Protein AF-A0A1C7M8H5-F1 (afdb_monomer_lite)

Foldseek 3Di:
DPPPVNVVVLVVLLVQLVQLLVLLVCLVVLVVCLPDPCNVVVLVCVLVVVQVPPPVCPQPVPPPPPDPVRCVVDPSNVVSSVVSSVQVVLLSQLSNLSNLVCLALNLVLSVDPCSGSVNSSPPDPCSVVVSVCCVVVQDPPPPPPDPDDDDRPSQVVNVVSLVVVLVSQVVVHPVSNVVSVVSCVVSPHNPDHD

Radius of gyration: 21.14 Å; chains: 1; bounding box: 47×52×56 Å

Sequence (194 aa):
MVDAYAMTKTQLYSEKLFLKIEAIKFAHDFADKAVGPSGMQFKQQFYAGAFSKDQSGFWLQRFDSLNNNDKRTDRQYRKQYSLFKRSIENDIKARNRLLHIYLHFGAPVLLDSHWCISNLHNGTHNFATLLNLLITNTPHVNPSNSTNGTQNCLSAVQEGSTKLLLEIANRVDETFFNYLEAFLADYPSNVPSE

Organism: Grifola frondosa (NCBI:txid5627)

pLDDT: mean 79.78, std 13.74, range [43.34, 96.06]

Structure (mmCIF, N/CA/C/O backbone):
data_AF-A0A1C7M8H5-F1
#
_entry.id   AF-A0A1C7M8H5-F1
#
loop_
_atom_site.group_PDB
_atom_site.id
_atom_site.type_symbol
_atom_site.label_atom_id
_atom_site.label_alt_id
_atom_site.label_comp_id
_atom_site.label_asym_id
_atom_site.label_entity_id
_atom_site.label_seq_id
_atom_site.pdbx_PDB_ins_code
_atom_site.Cartn_x
_atom_site.Cartn_y
_atom_site.Cartn_z
_atom_site.occupancy
_atom_site.B_iso_or_equiv
_atom_site.auth_seq_id
_atom_site.auth_comp_id
_atom_site.auth_asym_id
_atom_site.auth_atom_id
_atom_site.pdbx_PDB_model_num
ATOM 1 N N . MET A 1 1 ? -10.981 -27.232 23.013 1.00 43.34 1 MET A N 1
ATOM 2 C CA . MET A 1 1 ? -10.686 -27.652 21.627 1.00 43.34 1 MET A CA 1
ATOM 3 C C . MET A 1 1 ? -10.994 -26.455 20.744 1.00 43.34 1 MET A C 1
ATOM 5 O O . MET A 1 1 ? -12.163 -26.127 20.601 1.00 43.34 1 MET A O 1
ATOM 9 N N . VAL A 1 2 ? -9.975 -25.715 20.301 1.00 50.78 2 VAL A N 1
ATOM 10 C CA . VAL A 1 2 ? -10.177 -24.591 19.373 1.00 50.78 2 VAL A CA 1
ATOM 11 C C . VAL A 1 2 ? -10.470 -25.202 18.007 1.00 50.78 2 VAL A C 1
ATOM 13 O O . VAL A 1 2 ? -9.708 -26.041 17.536 1.00 50.78 2 VAL A O 1
ATOM 16 N N . ASP A 1 3 ? -11.617 -24.852 17.435 1.00 67.50 3 ASP A N 1
ATOM 17 C CA . ASP A 1 3 ? -12.090 -25.372 16.155 1.00 67.50 3 ASP A CA 1
ATOM 18 C C . ASP A 1 3 ? -11.081 -25.020 15.046 1.00 67.50 3 ASP A C 1
ATOM 20 O O . ASP A 1 3 ? -10.729 -23.850 14.869 1.00 67.50 3 ASP A O 1
ATOM 24 N N . ALA A 1 4 ? -10.590 -26.022 14.311 1.00 63.72 4 ALA A N 1
ATOM 25 C CA . ALA A 1 4 ? -9.597 -25.843 13.249 1.00 63.72 4 ALA A CA 1
ATOM 26 C C . ALA A 1 4 ? -10.061 -24.814 12.203 1.00 63.72 4 ALA A C 1
ATOM 28 O O . ALA A 1 4 ? -9.259 -24.044 11.677 1.00 63.72 4 ALA A O 1
ATOM 29 N N . TYR A 1 5 ? -11.375 -24.726 11.980 1.00 59.88 5 TYR A N 1
ATOM 30 C CA . TYR A 1 5 ? -11.993 -23.736 11.105 1.00 59.88 5 TYR A CA 1
ATOM 31 C C . TYR A 1 5 ? -11.850 -22.292 11.618 1.00 59.88 5 TYR A C 1
ATOM 33 O O . TYR A 1 5 ? -11.648 -21.361 10.832 1.00 59.88 5 TYR A O 1
ATOM 41 N N . ALA A 1 6 ? -11.917 -22.091 12.938 1.00 61.31 6 ALA A N 1
ATOM 42 C CA . ALA A 1 6 ? -11.699 -20.788 13.559 1.00 61.31 6 ALA A CA 1
ATOM 43 C C . ALA A 1 6 ? -10.225 -20.365 13.466 1.00 61.31 6 ALA A C 1
ATOM 45 O O . ALA A 1 6 ? -9.953 -19.201 13.176 1.00 61.31 6 ALA A O 1
ATOM 46 N N . MET A 1 7 ? -9.278 -21.301 13.614 1.00 62.34 7 MET A N 1
ATOM 47 C CA . MET A 1 7 ? -7.847 -21.007 13.439 1.00 62.34 7 MET A CA 1
ATOM 48 C C . MET A 1 7 ? -7.523 -20.559 12.008 1.00 62.34 7 MET A C 1
ATOM 50 O O . MET A 1 7 ? -6.857 -19.541 11.830 1.00 62.34 7 MET A O 1
ATOM 54 N N . THR A 1 8 ? -8.057 -21.237 10.985 1.00 70.31 8 THR A N 1
ATOM 55 C CA . THR A 1 8 ? -7.823 -20.860 9.577 1.00 70.31 8 THR A CA 1
ATOM 56 C C . THR A 1 8 ? -8.365 -19.465 9.246 1.00 70.31 8 THR A C 1
ATOM 58 O O . THR A 1 8 ? -7.733 -18.708 8.511 1.00 70.31 8 THR A O 1
ATOM 61 N N . LYS A 1 9 ? -9.525 -19.086 9.801 1.00 69.06 9 LYS A N 1
ATOM 62 C CA . LYS A 1 9 ? -10.096 -17.743 9.602 1.00 69.06 9 LYS A CA 1
ATOM 63 C C . LYS A 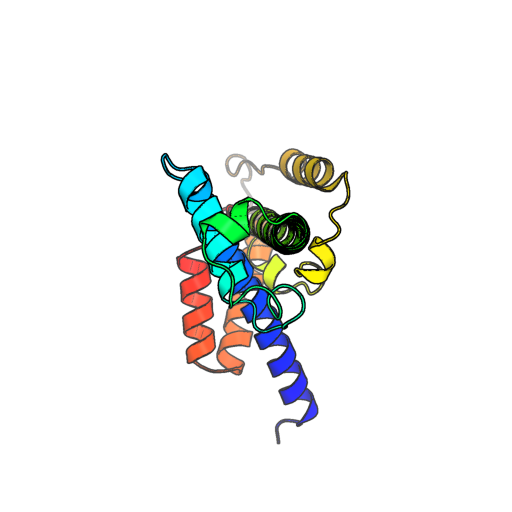1 9 ? -9.284 -16.648 10.283 1.00 69.06 9 LYS A C 1
ATOM 65 O O . LYS A 1 9 ? -9.065 -15.604 9.672 1.00 69.06 9 LYS A O 1
ATOM 70 N N . THR A 1 10 ? -8.845 -16.885 11.516 1.00 69.12 10 THR A N 1
ATOM 71 C CA . THR A 1 10 ? -8.007 -15.943 12.268 1.00 69.12 10 THR A CA 1
ATOM 72 C C . THR A 1 10 ? -6.678 -15.704 11.554 1.00 69.12 10 THR A C 1
ATOM 74 O O . THR A 1 10 ? -6.268 -14.556 11.412 1.00 69.12 10 THR A O 1
ATOM 77 N N . GLN A 1 11 ? -6.064 -16.760 11.015 1.00 73.81 11 GLN A N 1
ATOM 78 C CA . GLN A 1 11 ? -4.821 -16.664 10.251 1.00 73.81 11 GLN A CA 1
ATOM 79 C C . GLN A 1 11 ? -4.994 -15.896 8.929 1.00 73.81 11 GLN A C 1
ATOM 81 O O . GLN A 1 11 ? -4.225 -14.991 8.624 1.00 73.81 11 GLN A O 1
ATOM 86 N N . LEU A 1 12 ? -6.059 -16.170 8.168 1.00 74.38 12 LEU A N 1
ATOM 87 C CA . LEU A 1 12 ? -6.342 -15.419 6.939 1.00 74.38 12 LEU A CA 1
ATOM 88 C C . LEU A 1 12 ? -6.605 -13.928 7.220 1.00 74.38 12 LEU A C 1
ATOM 90 O O . LEU A 1 12 ? -6.289 -13.058 6.407 1.00 74.38 12 LEU A O 1
ATOM 94 N N . TYR A 1 13 ? -7.232 -13.624 8.358 1.00 77.38 13 TYR A N 1
ATOM 95 C CA . TYR A 1 13 ? -7.466 -12.251 8.784 1.00 77.38 13 TYR A CA 1
ATOM 96 C C . TYR A 1 13 ? -6.158 -11.546 9.173 1.00 77.38 13 TYR A C 1
ATOM 98 O O . TYR A 1 13 ? -5.924 -10.430 8.706 1.00 77.38 13 TYR A O 1
ATOM 106 N N . SER A 1 14 ? -5.291 -12.189 9.964 1.00 79.50 14 SER A N 1
ATOM 107 C CA . SER A 1 14 ? -4.004 -11.610 10.369 1.00 79.50 14 SER A CA 1
ATOM 108 C C . SER A 1 14 ? -3.078 -11.379 9.174 1.00 79.50 14 SER A C 1
ATOM 110 O O . SER A 1 14 ? -2.466 -10.318 9.087 1.00 79.50 14 SER A O 1
ATOM 112 N N . GLU A 1 15 ? -3.060 -12.282 8.191 1.00 83.69 15 GLU A N 1
ATOM 113 C CA . GLU A 1 15 ? -2.331 -12.091 6.930 1.00 83.69 15 GLU A CA 1
ATOM 114 C C . GLU A 1 15 ? -2.832 -10.866 6.154 1.00 83.69 15 GLU A C 1
ATOM 116 O O . GLU A 1 15 ? -2.044 -10.034 5.701 1.00 83.69 15 GLU A O 1
ATOM 121 N N . LYS A 1 16 ? -4.154 -10.704 6.019 1.00 85.06 16 LYS A N 1
ATOM 122 C CA . LYS A 1 16 ? -4.736 -9.531 5.346 1.00 85.06 16 LYS A CA 1
ATOM 123 C C . LYS A 1 16 ? -4.421 -8.236 6.086 1.00 85.06 16 LYS A C 1
ATOM 125 O O . LYS A 1 16 ? -4.129 -7.230 5.440 1.00 85.06 16 LYS A O 1
ATOM 130 N N . LEU A 1 17 ? -4.490 -8.257 7.414 1.00 89.19 17 LEU A N 1
ATOM 131 C CA . LEU A 1 17 ? -4.146 -7.118 8.256 1.00 89.19 17 LEU A CA 1
ATOM 132 C C . LEU A 1 17 ? -2.665 -6.752 8.098 1.00 89.19 17 LEU A C 1
ATOM 134 O O . LEU A 1 17 ? -2.356 -5.595 7.824 1.00 89.19 17 LEU A O 1
ATOM 138 N N . PHE A 1 18 ? -1.772 -7.739 8.158 1.00 90.75 18 PHE A N 1
ATOM 139 C CA . PHE A 1 18 ? -0.342 -7.565 7.913 1.00 90.75 18 PHE A CA 1
ATOM 140 C C . PHE A 1 18 ? -0.076 -6.916 6.549 1.00 90.75 18 PHE A C 1
ATOM 142 O O . PHE A 1 18 ? 0.612 -5.902 6.466 1.00 90.75 18 PHE A O 1
ATOM 149 N N . LEU A 1 19 ? -0.694 -7.423 5.477 1.00 90.62 19 LEU A N 1
ATOM 150 C CA . LEU A 1 19 ? -0.525 -6.868 4.130 1.00 90.62 19 LEU A CA 1
ATOM 151 C C . LEU A 1 19 ? -1.008 -5.416 4.009 1.00 90.62 19 LEU A C 1
ATOM 153 O O . LEU A 1 19 ? -0.409 -4.635 3.267 1.00 90.62 19 LEU A O 1
ATOM 157 N N . LYS A 1 20 ? -2.078 -5.032 4.718 1.00 92.12 20 LYS A N 1
ATOM 158 C CA . LYS A 1 20 ? -2.526 -3.631 4.769 1.00 92.12 20 LYS A CA 1
ATOM 159 C C . LYS A 1 20 ? -1.531 -2.750 5.513 1.00 92.12 20 LYS A C 1
ATOM 161 O O . LYS A 1 20 ? -1.226 -1.665 5.028 1.00 92.12 20 LYS A O 1
ATOM 166 N N . ILE A 1 21 ? -1.032 -3.215 6.656 1.00 94.56 21 ILE A N 1
ATOM 167 C CA . ILE A 1 21 ? -0.047 -2.483 7.455 1.00 94.56 21 ILE A CA 1
ATOM 168 C C . ILE A 1 21 ? 1.217 -2.249 6.623 1.00 94.56 21 ILE A C 1
ATOM 170 O O . ILE A 1 21 ? 1.638 -1.108 6.456 1.00 94.56 21 ILE A O 1
ATOM 174 N N . GLU A 1 22 ? 1.765 -3.296 6.008 1.00 95.62 22 GLU A N 1
ATOM 175 C CA . GLU A 1 22 ? 2.945 -3.189 5.143 1.00 95.62 22 GLU A CA 1
ATOM 176 C C . GLU A 1 22 ? 2.698 -2.290 3.923 1.00 95.62 22 GLU A C 1
ATOM 178 O O . GLU A 1 22 ? 3.575 -1.531 3.511 1.00 95.62 22 GLU A O 1
ATOM 183 N N . ALA A 1 23 ? 1.486 -2.304 3.361 1.00 94.50 23 ALA A N 1
ATOM 184 C CA . ALA A 1 23 ? 1.114 -1.381 2.295 1.00 94.50 23 ALA A CA 1
ATOM 185 C C . ALA A 1 23 ? 1.105 0.088 2.746 1.00 94.50 23 ALA A C 1
ATOM 187 O O . ALA A 1 23 ? 1.550 0.948 1.982 1.00 94.50 23 ALA A O 1
ATOM 188 N N . ILE A 1 24 ? 0.608 0.374 3.953 1.00 95.69 24 ILE A N 1
ATOM 189 C CA . ILE A 1 24 ? 0.580 1.721 4.538 1.00 95.69 24 ILE A CA 1
ATOM 190 C C . ILE A 1 24 ? 2.005 2.192 4.843 1.00 95.69 24 ILE A C 1
ATOM 192 O O . ILE A 1 24 ? 2.383 3.273 4.390 1.00 95.69 24 ILE A O 1
ATOM 196 N N . LYS A 1 25 ? 2.815 1.360 5.514 1.00 95.38 25 LYS A N 1
ATOM 197 C CA . LYS A 1 25 ? 4.237 1.631 5.789 1.00 95.38 25 LYS A CA 1
ATOM 198 C C . LYS A 1 25 ? 4.998 1.937 4.502 1.00 95.38 25 LYS A C 1
ATOM 200 O O . LYS A 1 25 ? 5.637 2.979 4.380 1.00 95.38 25 LYS A O 1
ATOM 205 N N . PHE A 1 26 ? 4.837 1.081 3.488 1.00 95.50 26 PHE A N 1
ATOM 206 C CA . PHE A 1 26 ? 5.436 1.298 2.175 1.00 95.50 26 PHE A CA 1
ATOM 207 C C . PHE A 1 26 ? 4.996 2.626 1.556 1.00 95.50 26 PHE A C 1
ATOM 209 O O . PHE A 1 26 ? 5.836 3.358 1.043 1.00 95.50 26 PHE A O 1
ATOM 216 N N . ALA A 1 27 ? 3.692 2.927 1.542 1.00 94.81 27 ALA A N 1
ATOM 217 C CA . ALA A 1 27 ? 3.177 4.149 0.925 1.00 94.81 27 ALA A CA 1
ATOM 218 C C . ALA A 1 27 ? 3.754 5.399 1.590 1.00 94.81 27 ALA A C 1
ATOM 220 O O . ALA A 1 27 ? 4.151 6.330 0.891 1.00 94.81 27 ALA A O 1
ATOM 221 N N . HIS A 1 28 ? 3.829 5.388 2.921 1.00 93.94 28 HIS A N 1
ATOM 222 C CA . HIS A 1 28 ? 4.381 6.475 3.714 1.00 93.94 28 HIS A CA 1
ATOM 223 C C . HIS A 1 28 ? 5.861 6.707 3.373 1.00 93.94 28 HIS A C 1
ATOM 225 O O . HIS A 1 28 ? 6.231 7.781 2.896 1.00 93.94 28 HIS A O 1
ATOM 231 N N . ASP A 1 29 ? 6.688 5.666 3.490 1.00 92.62 29 ASP A N 1
ATOM 232 C CA . ASP A 1 29 ? 8.130 5.743 3.230 1.00 92.62 29 ASP A CA 1
ATOM 233 C C . ASP A 1 29 ? 8.448 6.068 1.767 1.00 92.62 29 ASP A C 1
ATOM 235 O O . ASP A 1 29 ? 9.410 6.777 1.453 1.00 92.62 29 ASP A O 1
ATOM 239 N N . PHE A 1 30 ? 7.660 5.517 0.841 1.00 92.75 30 PHE A N 1
ATO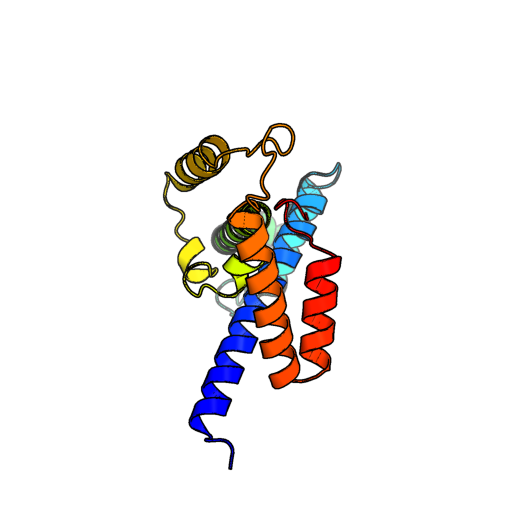M 240 C CA . PHE A 1 30 ? 7.831 5.771 -0.580 1.00 92.75 30 PHE A CA 1
ATOM 241 C C . PHE A 1 30 ? 7.477 7.216 -0.916 1.00 92.75 30 PHE A C 1
ATOM 243 O O . PHE A 1 30 ? 8.204 7.829 -1.693 1.00 92.75 30 PHE A O 1
ATOM 250 N N . ALA A 1 31 ? 6.390 7.760 -0.358 1.00 88.75 31 ALA A N 1
ATOM 251 C CA . ALA A 1 31 ? 5.975 9.142 -0.586 1.00 88.75 31 ALA A CA 1
ATOM 252 C C . ALA A 1 31 ? 7.033 10.136 -0.091 1.00 88.75 31 ALA A C 1
ATOM 254 O O . ALA A 1 31 ? 7.416 11.024 -0.855 1.00 88.75 31 ALA A O 1
ATOM 255 N N . ASP A 1 32 ? 7.562 9.931 1.116 1.00 87.94 32 ASP A N 1
ATOM 256 C CA . ASP A 1 32 ? 8.616 10.766 1.699 1.00 87.94 32 ASP A CA 1
ATOM 257 C C . ASP A 1 32 ? 9.868 10.814 0.797 1.00 87.94 32 ASP A C 1
ATOM 259 O O . ASP A 1 32 ? 10.292 11.870 0.311 1.00 87.94 32 ASP A O 1
ATOM 263 N N . LYS A 1 33 ? 10.379 9.639 0.411 1.00 88.25 33 LYS A N 1
ATOM 264 C CA . LYS A 1 33 ? 11.554 9.521 -0.473 1.00 88.25 33 LYS A CA 1
ATOM 265 C C . LYS A 1 33 ? 11.293 10.019 -1.896 1.00 88.25 33 LYS A C 1
ATOM 267 O O . LYS A 1 33 ? 12.209 10.485 -2.572 1.00 88.25 33 LYS A O 1
ATOM 272 N N . ALA A 1 34 ? 10.057 9.908 -2.381 1.00 88.31 34 ALA A N 1
ATOM 273 C CA . ALA A 1 34 ? 9.660 10.274 -3.738 1.00 88.31 34 ALA A CA 1
ATOM 274 C C . ALA A 1 34 ? 9.542 11.784 -3.983 1.00 88.31 34 ALA A C 1
ATOM 276 O O . ALA A 1 34 ? 9.570 12.182 -5.155 1.00 88.31 34 ALA A O 1
ATOM 277 N N . VAL A 1 35 ? 9.350 12.587 -2.932 1.00 83.62 35 VAL A N 1
ATOM 278 C CA . VAL A 1 35 ? 9.116 14.041 -3.010 1.00 83.62 35 VAL A CA 1
ATOM 279 C C . VAL A 1 35 ? 10.390 14.853 -2.737 1.00 83.62 35 VAL A C 1
ATOM 281 O O . VAL A 1 35 ? 10.502 15.977 -3.222 1.00 83.62 35 VAL A O 1
ATOM 284 N N . GLY A 1 36 ? 11.376 14.288 -2.032 1.00 78.25 36 GLY A N 1
ATOM 285 C CA . GLY A 1 36 ? 12.618 14.986 -1.685 1.00 78.25 36 GLY A CA 1
ATOM 286 C C . GLY A 1 36 ? 13.523 15.373 -2.876 1.00 78.25 36 GLY A C 1
ATOM 287 O O . GLY A 1 36 ? 13.273 14.977 -4.019 1.00 78.25 36 GLY A O 1
ATOM 288 N N . PRO A 1 37 ? 14.645 16.085 -2.623 1.00 78.44 37 PRO A N 1
ATOM 289 C CA . PRO A 1 37 ? 15.561 16.596 -3.658 1.00 78.44 37 PRO A CA 1
ATOM 290 C C . PRO A 1 37 ? 16.111 15.526 -4.616 1.00 78.44 37 PRO A C 1
ATOM 292 O O . PRO A 1 37 ? 16.465 15.823 -5.752 1.00 78.44 37 PRO A O 1
ATOM 295 N N . SER A 1 38 ? 16.162 14.266 -4.167 1.00 86.94 38 SER A N 1
ATOM 296 C CA . SER A 1 38 ? 16.604 13.102 -4.953 1.00 86.94 38 SER A CA 1
ATOM 297 C C . SER A 1 38 ? 15.455 12.182 -5.394 1.00 86.94 38 SER A C 1
ATOM 299 O O . SER A 1 38 ? 15.698 11.063 -5.843 1.00 86.94 38 SER A O 1
ATOM 301 N N . GLY A 1 39 ? 14.196 12.623 -5.303 1.00 89.06 39 GLY A N 1
ATOM 302 C CA . GLY A 1 39 ? 13.019 11.776 -5.523 1.00 89.06 39 GLY A CA 1
ATOM 303 C C . GLY A 1 39 ? 12.926 11.174 -6.928 1.00 89.06 39 GLY A C 1
ATOM 304 O O . GLY A 1 39 ? 12.503 10.028 -7.097 1.00 89.06 39 GLY A O 1
ATOM 305 N N . MET A 1 40 ? 13.387 11.901 -7.952 1.00 88.69 40 MET A N 1
ATOM 306 C CA . MET A 1 40 ? 13.459 11.381 -9.322 1.00 88.69 40 MET A CA 1
ATOM 307 C C . MET A 1 40 ? 14.482 10.243 -9.446 1.00 88.69 40 MET A C 1
ATOM 309 O O . MET A 1 40 ? 14.176 9.202 -10.032 1.00 88.69 40 MET A O 1
ATOM 313 N N . GLN A 1 41 ? 15.667 10.417 -8.855 1.00 90.38 41 GLN A N 1
ATOM 314 C CA . GLN A 1 41 ? 16.719 9.402 -8.839 1.00 90.38 41 GLN A CA 1
ATOM 315 C C . GLN A 1 41 ? 16.294 8.181 -8.017 1.00 90.38 41 GLN A C 1
ATOM 317 O O . GLN A 1 41 ? 16.459 7.054 -8.481 1.00 90.38 41 GLN A O 1
ATOM 322 N N . PHE A 1 42 ? 15.670 8.398 -6.856 1.00 93.19 42 PHE A N 1
ATOM 323 C CA . PHE A 1 42 ? 15.092 7.340 -6.030 1.00 93.19 42 PHE A CA 1
ATOM 324 C C . PHE A 1 42 ? 14.089 6.498 -6.824 1.00 93.19 42 PHE A C 1
ATOM 326 O O . PHE A 1 42 ? 14.244 5.282 -6.904 1.00 93.19 42 PHE A O 1
ATOM 333 N N . LYS A 1 43 ? 13.108 7.126 -7.491 1.00 92.06 43 LYS A N 1
ATOM 334 C CA . LYS A 1 43 ? 12.128 6.408 -8.326 1.00 92.06 43 LYS A CA 1
ATOM 335 C C . LYS A 1 43 ? 12.809 5.619 -9.438 1.00 92.06 43 LYS A C 1
ATOM 337 O O . LYS A 1 43 ? 12.448 4.471 -9.684 1.00 92.06 43 LYS A O 1
ATOM 342 N N . GLN A 1 44 ? 13.790 6.214 -10.114 1.00 89.44 44 GLN A N 1
ATOM 343 C CA . GLN A 1 44 ? 14.518 5.537 -11.184 1.00 89.44 44 GLN A CA 1
ATOM 344 C C . GLN A 1 44 ? 15.256 4.293 -10.670 1.00 89.44 44 GLN A C 1
ATOM 346 O O . GLN A 1 44 ? 15.140 3.232 -11.280 1.00 89.44 44 GLN A O 1
ATOM 351 N N . GLN A 1 45 ? 15.973 4.410 -9.550 1.00 90.62 45 GLN A N 1
ATOM 352 C CA . GLN A 1 45 ? 16.686 3.296 -8.920 1.00 90.62 45 GLN A CA 1
ATOM 353 C C . GLN A 1 45 ? 15.726 2.232 -8.390 1.00 90.62 45 GLN A C 1
ATOM 355 O O . GLN A 1 45 ? 15.975 1.045 -8.580 1.00 90.62 45 GLN A O 1
ATOM 360 N N . PHE A 1 46 ? 14.608 2.646 -7.792 1.00 93.06 46 PHE A N 1
ATOM 361 C CA . PHE A 1 46 ? 13.567 1.747 -7.313 1.00 93.06 46 PHE A CA 1
ATOM 362 C C . PHE A 1 46 ? 13.002 0.896 -8.452 1.00 93.06 46 PHE A C 1
ATOM 364 O O . PHE A 1 46 ? 13.042 -0.327 -8.367 1.00 93.06 46 PHE A O 1
ATOM 371 N N . TYR A 1 47 ? 12.532 1.513 -9.543 1.00 91.88 47 TYR A N 1
ATOM 372 C CA . TYR A 1 47 ? 11.957 0.763 -10.664 1.00 91.88 47 TYR A CA 1
ATOM 373 C C . TYR A 1 47 ? 12.996 -0.105 -11.375 1.00 91.88 47 TYR A C 1
ATOM 375 O O . TYR A 1 47 ? 12.692 -1.242 -11.724 1.00 91.88 47 TYR A O 1
ATOM 383 N N . ALA A 1 48 ? 14.222 0.391 -11.564 1.00 86.94 48 ALA A N 1
ATOM 384 C CA . ALA A 1 48 ? 15.293 -0.392 -12.174 1.00 86.94 48 ALA A CA 1
ATOM 385 C C . ALA A 1 48 ? 15.679 -1.602 -11.308 1.00 86.94 48 ALA A C 1
ATOM 387 O O . ALA A 1 48 ? 15.803 -2.714 -11.820 1.00 86.94 48 ALA A O 1
ATOM 388 N N . GLY A 1 49 ? 15.820 -1.395 -9.997 1.00 87.69 49 GLY A N 1
ATOM 389 C CA . GLY A 1 49 ? 16.129 -2.446 -9.033 1.00 87.69 49 GLY A CA 1
ATOM 390 C C . GLY A 1 49 ? 15.005 -3.473 -8.925 1.00 87.69 49 GLY A C 1
ATOM 391 O O . GLY A 1 49 ? 15.267 -4.670 -9.012 1.00 87.69 49 GLY A O 1
ATOM 392 N N . ALA A 1 50 ? 13.756 -3.021 -8.811 1.00 89.12 50 ALA A N 1
ATOM 393 C CA . ALA A 1 50 ? 12.587 -3.894 -8.790 1.00 89.12 50 ALA A CA 1
ATOM 394 C C . ALA A 1 50 ? 12.485 -4.719 -10.077 1.00 89.12 50 ALA A C 1
ATOM 396 O O . ALA A 1 50 ? 12.244 -5.918 -9.999 1.00 89.12 50 ALA A O 1
ATOM 397 N N . PHE A 1 51 ? 12.731 -4.100 -11.238 1.00 86.38 51 PHE A N 1
ATOM 398 C CA . PHE A 1 51 ? 12.758 -4.813 -12.509 1.00 86.38 51 PHE A CA 1
ATOM 399 C C . PHE A 1 51 ? 13.826 -5.894 -12.473 1.00 86.38 51 PHE A C 1
ATOM 401 O O . PHE A 1 51 ? 13.487 -7.052 -12.600 1.00 86.38 51 PHE A O 1
ATOM 408 N N . SER A 1 52 ? 15.086 -5.564 -12.172 1.00 80.94 52 SER A N 1
ATOM 409 C CA . SER A 1 52 ? 16.190 -6.543 -12.154 1.00 80.94 52 SER A CA 1
ATOM 410 C C . SER A 1 52 ? 16.001 -7.745 -11.219 1.00 80.94 52 SER A C 1
ATOM 412 O O . SER A 1 52 ? 16.661 -8.762 -11.404 1.00 80.94 52 SER A O 1
ATOM 414 N N . LYS A 1 53 ? 15.131 -7.626 -10.211 1.00 82.81 53 LYS A N 1
ATOM 415 C CA . LYS A 1 53 ? 14.824 -8.681 -9.239 1.00 82.81 53 LYS A CA 1
ATOM 416 C C . LYS A 1 53 ? 13.534 -9.434 -9.561 1.00 82.81 53 LYS A C 1
ATOM 418 O O . LYS A 1 53 ? 13.145 -10.300 -8.783 1.00 82.81 53 LYS A O 1
ATOM 423 N N . ASP A 1 54 ? 12.855 -9.104 -10.656 1.00 80.88 54 ASP A N 1
ATOM 424 C CA . ASP A 1 54 ? 11.637 -9.791 -11.063 1.00 80.88 54 ASP A CA 1
ATOM 425 C C . ASP A 1 54 ? 11.940 -11.245 -11.452 1.00 80.88 54 ASP A C 1
ATOM 427 O O . ASP A 1 54 ? 12.460 -11.542 -12.527 1.00 80.88 54 ASP A O 1
ATOM 431 N N . GLN A 1 55 ? 11.591 -12.160 -10.549 1.00 68.44 55 GLN A N 1
ATOM 432 C CA . GLN A 1 55 ? 11.756 -13.602 -10.725 1.00 68.44 55 GLN A CA 1
ATOM 433 C C . GLN A 1 55 ? 10.574 -14.254 -11.447 1.00 68.44 55 GLN A C 1
ATOM 435 O O . GLN A 1 55 ? 10.628 -15.448 -11.731 1.00 68.44 55 GLN A O 1
ATOM 440 N N . SER A 1 56 ? 9.514 -13.501 -11.776 1.00 70.12 56 SER A N 1
ATOM 441 C CA . SER A 1 56 ? 8.356 -14.056 -12.490 1.00 70.12 56 SER A CA 1
ATOM 442 C C . SER A 1 56 ? 8.724 -14.594 -13.877 1.00 70.12 56 SER A C 1
ATOM 444 O O . SER A 1 56 ? 7.951 -15.328 -14.489 1.00 70.12 56 SER A O 1
ATOM 446 N N . GLY A 1 57 ? 9.890 -14.195 -14.398 1.00 64.62 57 GLY A N 1
ATOM 447 C CA . GLY A 1 57 ? 10.375 -14.540 -15.729 1.00 64.62 57 GLY A CA 1
ATOM 448 C C . GLY A 1 57 ? 9.588 -13.869 -16.855 1.00 64.62 57 GLY A C 1
ATOM 449 O O . GLY A 1 57 ? 10.037 -13.884 -17.998 1.00 64.62 57 GLY A O 1
ATOM 450 N N . PHE A 1 58 ? 8.467 -13.220 -16.531 1.00 68.50 58 PHE A N 1
ATOM 451 C CA . PHE A 1 58 ? 7.564 -12.591 -17.482 1.00 68.50 58 PHE A CA 1
ATOM 452 C C . PHE A 1 58 ? 8.232 -11.413 -18.199 1.00 68.50 58 PHE A C 1
ATOM 454 O O . PHE A 1 58 ? 8.013 -11.207 -19.394 1.00 68.50 58 PHE A O 1
ATOM 461 N N . TRP A 1 59 ? 9.078 -10.659 -17.487 1.00 69.81 59 TRP A N 1
ATOM 462 C CA . TRP A 1 59 ? 9.709 -9.458 -18.029 1.00 69.81 59 TRP A CA 1
ATOM 463 C C . TRP A 1 59 ? 11.205 -9.609 -18.354 1.00 69.81 59 TRP A C 1
ATOM 465 O O . TRP A 1 59 ? 11.683 -8.913 -19.254 1.00 69.81 59 TRP A O 1
ATOM 475 N N . LEU A 1 60 ? 11.941 -10.496 -17.663 1.00 64.75 60 LEU A N 1
ATOM 476 C CA . LEU A 1 60 ? 13.415 -10.527 -17.706 1.00 64.75 60 LEU A CA 1
ATOM 477 C C . LEU A 1 60 ? 14.086 -11.656 -18.481 1.00 64.75 60 LEU A C 1
ATOM 479 O O . LEU A 1 60 ? 15.218 -11.440 -18.909 1.00 64.75 60 LEU A O 1
ATOM 483 N N . GLN A 1 61 ? 13.435 -12.806 -18.698 1.00 64.19 61 GLN A N 1
ATOM 484 C CA . GLN A 1 61 ? 14.098 -14.069 -19.096 1.00 64.19 61 GLN A CA 1
ATOM 485 C C . GLN A 1 61 ? 15.004 -14.010 -20.346 1.00 64.19 61 GLN A C 1
ATOM 487 O O . GLN A 1 61 ? 15.757 -14.943 -20.604 1.00 64.19 61 GLN A O 1
ATOM 492 N N . ARG A 1 62 ? 14.957 -12.930 -21.135 1.00 65.50 62 ARG A N 1
ATOM 493 C CA . ARG A 1 62 ? 15.734 -12.747 -22.368 1.00 65.50 62 ARG A CA 1
ATOM 494 C C . ARG A 1 62 ? 16.858 -11.703 -22.280 1.00 65.50 62 ARG A C 1
ATOM 496 O O . ARG A 1 62 ? 17.643 -11.600 -23.217 1.00 65.50 62 ARG A O 1
ATOM 503 N N . PHE A 1 63 ? 16.941 -10.909 -21.211 1.00 68.25 63 PHE A N 1
ATOM 504 C CA . PHE A 1 63 ? 17.800 -9.713 -21.181 1.00 68.25 63 PHE A CA 1
ATOM 505 C C . PHE A 1 63 ? 19.006 -9.809 -20.240 1.00 68.25 63 PHE A C 1
ATOM 507 O O . PHE A 1 63 ? 19.751 -8.834 -20.118 1.00 68.25 63 PHE A O 1
ATOM 514 N N . ASP A 1 64 ? 19.230 -10.957 -19.599 1.00 69.25 64 ASP A N 1
ATOM 515 C CA . ASP A 1 64 ? 20.367 -11.163 -18.688 1.00 69.25 64 ASP A CA 1
ATOM 516 C C . ASP A 1 64 ? 21.721 -11.120 -19.404 1.00 69.25 64 ASP A C 1
ATOM 518 O O . ASP A 1 64 ? 22.717 -10.695 -18.824 1.00 69.25 64 ASP A O 1
ATOM 522 N N . SER A 1 65 ? 21.747 -11.472 -20.691 1.00 71.31 65 SER A N 1
ATOM 523 C CA . SER A 1 65 ? 22.945 -11.416 -21.534 1.00 71.31 65 SER A CA 1
ATOM 524 C C . SER A 1 65 ? 23.249 -10.024 -22.098 1.00 71.31 65 SER A C 1
ATOM 526 O O . SER A 1 65 ? 24.325 -9.819 -22.657 1.00 71.31 65 SER A O 1
ATOM 528 N N . LEU A 1 66 ? 22.327 -9.061 -21.968 1.00 73.75 66 LEU A N 1
ATOM 529 C CA . LEU A 1 66 ? 22.522 -7.704 -22.474 1.00 73.75 66 LEU A CA 1
ATOM 530 C C . LEU A 1 66 ? 23.250 -6.826 -21.455 1.00 73.75 66 LEU A C 1
ATOM 532 O O . LEU A 1 66 ? 22.863 -6.740 -20.283 1.00 73.75 66 LEU A O 1
ATOM 536 N N . ASN A 1 67 ? 24.252 -6.085 -21.926 1.00 79.44 67 ASN A N 1
ATOM 537 C CA . ASN A 1 67 ? 24.882 -5.043 -21.122 1.00 79.44 67 ASN A CA 1
ATOM 538 C C . ASN A 1 67 ? 23.946 -3.818 -20.970 1.00 79.44 67 ASN A C 1
ATOM 540 O O . ASN A 1 67 ? 22.906 -3.697 -21.623 1.00 79.44 67 ASN A O 1
ATOM 544 N N . ASN A 1 68 ? 24.307 -2.874 -20.096 1.00 75.06 68 ASN A N 1
ATOM 545 C CA . ASN A 1 68 ? 23.473 -1.697 -19.817 1.00 75.06 68 ASN A CA 1
ATOM 546 C C . ASN A 1 68 ? 23.268 -0.765 -21.025 1.00 75.06 68 ASN A C 1
ATOM 548 O O . ASN A 1 68 ? 22.244 -0.081 -21.088 1.00 75.06 68 ASN A O 1
ATOM 552 N N . ASN A 1 69 ? 24.211 -0.717 -21.967 1.00 75.56 69 ASN A N 1
ATOM 553 C CA . ASN A 1 69 ? 24.082 0.100 -23.173 1.00 75.56 69 ASN A CA 1
ATOM 554 C C . ASN A 1 69 ? 23.114 -0.548 -24.167 1.00 75.56 69 ASN A C 1
ATOM 556 O O . ASN A 1 69 ? 22.238 0.137 -24.694 1.00 75.56 69 ASN A O 1
ATOM 560 N N . ASP A 1 70 ? 23.187 -1.868 -24.322 1.00 77.81 70 ASP A N 1
ATOM 561 C CA . ASP A 1 70 ? 22.301 -2.640 -25.190 1.00 77.81 70 ASP A CA 1
ATOM 562 C C . ASP A 1 70 ? 20.863 -2.630 -24.661 1.00 77.81 70 ASP A C 1
ATOM 564 O O . ASP A 1 70 ? 19.916 -2.440 -25.419 1.00 77.81 70 ASP A O 1
ATOM 568 N N . LYS A 1 71 ? 20.675 -2.709 -23.336 1.00 76.88 71 LYS A N 1
ATOM 569 C CA . LYS A 1 71 ? 19.351 -2.563 -22.700 1.00 76.88 71 LYS A CA 1
ATOM 570 C C . LYS A 1 71 ? 18.693 -1.212 -23.007 1.00 76.88 71 LYS A C 1
ATOM 572 O O . LYS A 1 71 ? 17.472 -1.127 -23.131 1.00 76.88 71 LYS A O 1
ATOM 577 N N . ARG A 1 72 ? 19.478 -0.134 -23.127 1.00 71.94 72 ARG A N 1
ATOM 578 C CA . ARG A 1 72 ? 18.956 1.219 -23.407 1.00 71.94 72 ARG A CA 1
ATOM 579 C C . ARG A 1 72 ? 18.511 1.389 -24.857 1.00 71.94 72 ARG A C 1
ATOM 581 O O . ARG A 1 72 ? 17.565 2.136 -25.115 1.00 71.94 72 ARG A O 1
ATOM 588 N N . THR A 1 73 ? 19.177 0.723 -25.791 1.00 79.88 73 THR A N 1
ATOM 589 C CA . THR A 1 73 ? 18.870 0.807 -27.224 1.00 79.88 73 THR A CA 1
ATOM 590 C C . THR A 1 73 ? 17.825 -0.229 -27.641 1.00 79.88 73 THR A C 1
ATOM 592 O O . THR A 1 73 ? 16.990 0.064 -28.507 1.00 79.88 73 THR A O 1
ATOM 595 N N . ASP A 1 74 ? 17.770 -1.376 -26.960 1.00 83.94 74 ASP A N 1
ATOM 596 C CA . ASP A 1 74 ? 16.840 -2.457 -27.259 1.00 83.94 74 ASP A CA 1
ATOM 597 C C . ASP A 1 74 ? 15.372 -2.024 -27.091 1.00 83.94 74 ASP A C 1
ATOM 599 O O . ASP A 1 74 ? 14.920 -1.480 -26.074 1.00 83.94 74 ASP A O 1
ATOM 603 N N . ARG A 1 75 ? 14.595 -2.218 -28.158 1.00 84.38 75 ARG A N 1
ATOM 604 C CA . ARG A 1 75 ? 13.187 -1.810 -28.208 1.00 84.38 75 ARG A CA 1
ATOM 605 C C . ARG A 1 75 ? 12.303 -2.722 -27.357 1.00 84.38 75 ARG A C 1
ATOM 607 O O . ARG A 1 75 ? 11.321 -2.241 -26.788 1.00 84.38 75 ARG A O 1
ATOM 614 N N . GLN A 1 76 ? 12.615 -4.016 -27.287 1.00 83.62 76 GLN A N 1
ATOM 615 C CA . GLN A 1 76 ? 11.822 -4.981 -26.528 1.00 83.62 76 GLN A CA 1
ATOM 616 C C . GLN A 1 76 ? 12.019 -4.776 -25.028 1.00 83.62 76 GLN A C 1
ATOM 618 O O . GLN A 1 76 ? 11.026 -4.687 -24.312 1.00 83.62 76 GLN A O 1
ATOM 623 N N . TYR A 1 77 ? 13.256 -4.579 -24.575 1.00 84.06 77 TYR A N 1
ATOM 624 C CA . TYR A 1 77 ? 13.596 -4.240 -23.199 1.00 84.06 77 TYR A CA 1
ATOM 625 C C . TYR A 1 77 ? 12.824 -3.006 -22.740 1.00 84.06 77 TYR A C 1
ATOM 627 O O . TYR A 1 77 ? 12.114 -3.054 -21.739 1.00 84.06 77 TYR A O 1
ATOM 635 N N . ARG A 1 78 ? 12.872 -1.910 -23.512 1.00 84.94 78 ARG A N 1
ATOM 636 C CA . ARG A 1 78 ? 12.135 -0.679 -23.180 1.00 84.94 78 ARG A CA 1
ATOM 637 C C . ARG A 1 78 ? 10.628 -0.902 -23.084 1.00 84.94 78 ARG A C 1
ATOM 639 O O . ARG A 1 78 ? 9.991 -0.352 -22.187 1.00 84.94 78 ARG A O 1
ATOM 646 N N . LYS A 1 79 ? 10.055 -1.717 -23.976 1.00 87.12 79 LYS A N 1
ATOM 647 C CA . LYS A 1 79 ? 8.630 -2.069 -23.935 1.00 87.12 79 LYS A CA 1
ATOM 648 C C . LYS A 1 79 ? 8.291 -2.875 -22.677 1.00 87.12 79 LYS A C 1
ATOM 650 O O . LYS A 1 79 ? 7.343 -2.514 -21.986 1.00 87.12 79 LYS A O 1
ATOM 655 N N . GLN A 1 80 ? 9.064 -3.916 -22.366 1.00 87.00 80 GLN A N 1
ATOM 656 C CA . GLN A 1 80 ? 8.839 -4.767 -21.192 1.00 87.00 80 GLN A CA 1
ATOM 657 C C . GLN A 1 80 ? 9.025 -3.984 -19.890 1.00 87.00 80 GLN A C 1
ATOM 659 O O . GLN A 1 80 ? 8.151 -4.004 -19.028 1.00 87.00 80 GLN A O 1
ATOM 664 N N . TYR A 1 81 ? 10.093 -3.191 -19.793 1.00 87.75 81 TYR A N 1
ATOM 665 C CA . TYR A 1 81 ? 10.324 -2.298 -18.662 1.00 87.75 81 TYR A CA 1
ATOM 666 C C . TYR A 1 81 ? 9.182 -1.294 -18.482 1.00 87.75 81 TYR A C 1
ATOM 668 O O . TYR A 1 81 ? 8.726 -1.065 -17.366 1.00 87.75 81 TYR A O 1
ATOM 676 N N . SER A 1 82 ? 8.675 -0.708 -19.573 1.00 89.19 82 SER A N 1
ATOM 677 C CA . SER A 1 82 ? 7.544 0.221 -19.504 1.00 89.19 82 SER A CA 1
ATOM 678 C C . SER A 1 82 ? 6.262 -0.449 -19.010 1.00 89.19 82 SER A C 1
ATOM 680 O O . SER A 1 82 ? 5.498 0.185 -18.283 1.00 89.19 82 SER A O 1
ATOM 682 N N . LEU A 1 83 ? 5.995 -1.689 -19.422 1.00 88.75 83 LEU A N 1
ATOM 683 C CA . LEU A 1 83 ? 4.809 -2.429 -18.995 1.00 88.75 83 LEU A CA 1
ATOM 684 C C . LEU A 1 83 ? 4.908 -2.840 -17.522 1.00 88.75 83 LEU A C 1
ATOM 686 O O . LEU A 1 83 ? 3.976 -2.579 -16.765 1.00 88.75 83 LEU A O 1
ATOM 690 N N . PHE A 1 84 ? 6.060 -3.367 -17.104 1.00 89.94 84 PHE A N 1
ATOM 691 C CA . PHE A 1 84 ? 6.369 -3.640 -15.701 1.00 89.94 84 PHE A CA 1
ATOM 692 C C . PHE A 1 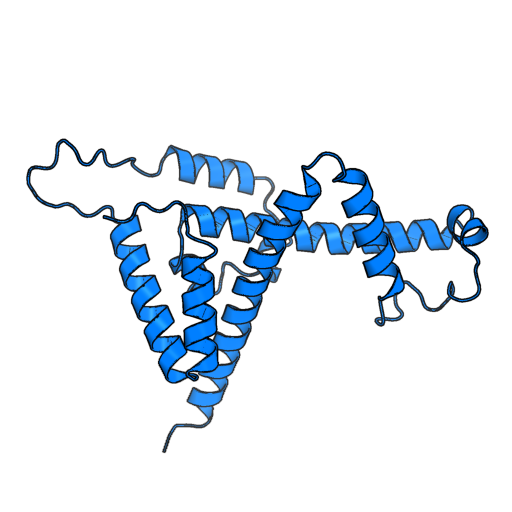84 ? 6.240 -2.390 -14.827 1.00 89.94 84 PHE A C 1
ATOM 694 O O . PHE A 1 84 ? 5.593 -2.391 -13.782 1.00 89.94 84 PHE A O 1
ATOM 701 N N . LYS A 1 85 ? 6.834 -1.277 -15.268 1.00 91.62 85 LYS A N 1
ATOM 702 C CA . LYS A 1 85 ? 6.760 -0.018 -14.531 1.00 91.62 85 LYS A CA 1
ATOM 703 C C . LYS A 1 85 ? 5.304 0.406 -14.350 1.00 91.62 85 LYS A C 1
ATOM 705 O O . LYS A 1 85 ? 4.920 0.795 -13.253 1.00 91.62 85 LYS A O 1
ATOM 710 N N . ARG A 1 86 ? 4.482 0.282 -15.398 1.00 89.62 86 ARG A N 1
ATOM 711 C CA . ARG A 1 86 ? 3.050 0.595 -15.336 1.00 89.62 86 ARG A CA 1
ATOM 712 C C . ARG A 1 86 ? 2.291 -0.315 -14.366 1.00 89.62 86 ARG A C 1
ATOM 714 O O . ARG A 1 86 ? 1.400 0.185 -13.685 1.00 89.62 86 ARG A O 1
ATOM 721 N N . SER A 1 87 ? 2.607 -1.612 -14.295 1.00 85.88 87 SER A N 1
ATOM 722 C CA . SER A 1 87 ? 1.952 -2.511 -13.335 1.00 85.88 87 SER A CA 1
ATOM 723 C C . SER A 1 87 ? 2.299 -2.132 -11.895 1.00 85.88 87 SER A C 1
ATOM 725 O O . SER A 1 87 ? 1.392 -1.930 -11.096 1.00 85.88 87 SER A O 1
ATOM 727 N N . ILE A 1 88 ? 3.581 -1.898 -11.591 1.00 89.31 88 ILE A N 1
ATOM 728 C CA . ILE A 1 88 ? 4.003 -1.460 -10.250 1.00 89.31 88 ILE A CA 1
ATOM 729 C C . ILE A 1 88 ? 3.424 -0.087 -9.890 1.00 89.31 88 ILE A C 1
ATOM 731 O O . ILE A 1 88 ? 3.020 0.135 -8.751 1.00 89.31 88 ILE A O 1
ATOM 735 N N . GLU A 1 89 ? 3.349 0.852 -10.835 1.00 90.44 89 GLU A N 1
ATOM 736 C CA . GLU A 1 89 ? 2.745 2.166 -10.584 1.00 90.44 89 GLU A CA 1
ATOM 737 C C . GLU A 1 89 ? 1.280 2.068 -10.149 1.00 90.44 89 GLU A C 1
ATOM 739 O O . GLU A 1 89 ? 0.829 2.893 -9.352 1.00 90.44 89 GLU A O 1
ATOM 744 N N . ASN A 1 90 ? 0.528 1.084 -10.647 1.00 87.69 90 ASN A N 1
ATOM 745 C CA . ASN A 1 90 ? -0.849 0.871 -10.211 1.00 87.69 90 ASN A CA 1
ATOM 746 C C . ASN A 1 90 ? -0.907 0.356 -8.769 1.00 87.69 90 ASN A C 1
ATOM 748 O O . ASN A 1 90 ? -1.707 0.867 -7.982 1.00 87.69 90 ASN A O 1
ATOM 752 N N . ASP A 1 91 ? -0.017 -0.566 -8.396 1.00 89.44 91 ASP A N 1
ATOM 753 C CA . ASP A 1 91 ? 0.093 -1.052 -7.017 1.00 89.44 91 ASP A CA 1
ATOM 754 C C . ASP A 1 91 ? 0.482 0.074 -6.057 1.00 89.44 91 ASP A C 1
ATOM 756 O O . ASP A 1 91 ? -0.152 0.257 -5.019 1.00 89.44 91 ASP A O 1
ATOM 760 N N . ILE A 1 92 ? 1.474 0.893 -6.422 1.00 92.00 92 ILE A N 1
ATOM 761 C CA . ILE A 1 92 ? 1.883 2.058 -5.625 1.00 92.00 92 ILE A CA 1
ATOM 762 C C . ILE A 1 92 ? 0.708 3.030 -5.459 1.00 92.00 92 ILE A C 1
ATOM 764 O O . ILE A 1 92 ? 0.454 3.506 -4.355 1.00 92.00 92 ILE A O 1
ATOM 768 N N . LYS A 1 93 ? -0.059 3.302 -6.524 1.00 90.06 93 LYS A N 1
ATOM 769 C CA . LYS A 1 93 ? -1.259 4.152 -6.436 1.00 90.06 93 LYS A CA 1
ATOM 770 C C . LYS A 1 93 ? -2.303 3.571 -5.483 1.00 90.06 93 LYS A C 1
ATOM 772 O O . LYS A 1 93 ? -2.891 4.332 -4.718 1.00 90.06 93 LYS A O 1
ATOM 777 N N . ALA A 1 94 ? -2.537 2.260 -5.512 1.00 90.12 94 ALA A N 1
ATOM 778 C CA . ALA A 1 94 ? -3.464 1.598 -4.597 1.00 90.12 94 ALA A CA 1
ATOM 779 C C . ALA A 1 94 ? -3.006 1.720 -3.133 1.00 90.12 94 ALA A C 1
ATOM 781 O O . ALA A 1 94 ? -3.815 2.066 -2.273 1.00 90.12 94 ALA A O 1
ATOM 782 N N . ARG A 1 95 ? -1.707 1.522 -2.863 1.00 93.25 95 ARG A N 1
ATOM 783 C CA . ARG A 1 95 ? -1.102 1.714 -1.531 1.00 93.25 95 ARG A CA 1
ATOM 784 C C . ARG A 1 95 ? -1.255 3.153 -1.041 1.00 93.25 95 ARG A C 1
ATOM 786 O O . ARG A 1 95 ? -1.701 3.370 0.079 1.00 93.25 95 ARG A O 1
ATOM 793 N N . ASN A 1 96 ? -0.982 4.135 -1.899 1.00 91.31 96 ASN A N 1
ATOM 794 C CA . ASN A 1 96 ? -1.147 5.548 -1.551 1.00 91.31 96 ASN A CA 1
ATOM 795 C C . ASN A 1 96 ? -2.609 5.893 -1.241 1.00 91.31 96 ASN A C 1
ATOM 797 O O . ASN A 1 96 ? -2.877 6.618 -0.289 1.00 91.31 96 ASN A O 1
ATOM 801 N N . ARG A 1 97 ? -3.574 5.351 -1.999 1.00 89.62 97 ARG A N 1
ATOM 802 C CA . ARG A 1 97 ? -5.003 5.515 -1.678 1.00 89.62 97 ARG A CA 1
ATOM 803 C C . ARG A 1 97 ? -5.341 4.928 -0.314 1.00 89.62 97 ARG A C 1
ATOM 805 O O . ARG A 1 97 ? -6.033 5.587 0.451 1.00 89.62 97 ARG A O 1
ATOM 812 N N . LEU A 1 98 ? -4.839 3.731 -0.007 1.00 92.31 98 LEU A N 1
ATOM 813 C CA . LEU A 1 98 ? -5.040 3.107 1.300 1.00 92.31 98 LEU A CA 1
ATOM 814 C C . LEU A 1 98 ? -4.475 3.978 2.428 1.00 92.31 98 LEU A C 1
ATOM 816 O O . LEU A 1 98 ? -5.181 4.210 3.403 1.00 92.31 98 LEU A O 1
ATOM 820 N N . LEU A 1 99 ? -3.259 4.513 2.265 1.00 93.31 99 LEU A N 1
ATOM 821 C CA . LEU A 1 99 ? -2.663 5.457 3.213 1.00 93.31 99 LEU A CA 1
ATOM 822 C C . LEU A 1 99 ? -3.557 6.684 3.420 1.00 93.31 99 LEU A C 1
ATOM 824 O O . LEU A 1 99 ? -3.820 7.047 4.557 1.00 93.31 99 LEU A O 1
ATOM 828 N N . HIS A 1 100 ? -4.070 7.302 2.354 1.00 89.44 100 HIS A N 1
ATOM 829 C CA . HIS A 1 100 ? -4.957 8.462 2.489 1.00 89.44 100 HIS A CA 1
ATOM 830 C C . HIS A 1 100 ? -6.248 8.144 3.257 1.00 89.44 100 HIS A C 1
ATOM 832 O O . HIS A 1 100 ? -6.670 8.938 4.095 1.00 89.44 100 HIS A O 1
ATOM 838 N N . ILE A 1 101 ? -6.865 6.990 2.990 1.00 89.50 101 ILE A N 1
ATOM 839 C CA . ILE A 1 101 ? -8.073 6.540 3.697 1.00 89.50 101 ILE A CA 1
ATOM 840 C C . ILE A 1 101 ? -7.742 6.276 5.170 1.00 89.50 101 ILE A C 1
ATOM 842 O O . ILE A 1 101 ? -8.472 6.730 6.046 1.00 89.50 101 ILE A O 1
ATOM 846 N N . TYR A 1 102 ? -6.625 5.598 5.447 1.00 92.81 102 TYR A N 1
ATOM 847 C CA . TYR A 1 102 ? -6.146 5.338 6.804 1.00 92.81 102 TYR A CA 1
ATOM 848 C C . TYR A 1 102 ? -5.850 6.627 7.572 1.00 92.81 102 TYR A C 1
ATOM 850 O O . TYR A 1 102 ? -6.303 6.785 8.697 1.00 92.81 102 TYR A O 1
ATOM 858 N N . LEU A 1 103 ? -5.158 7.590 6.967 1.00 90.81 103 LEU A N 1
ATOM 859 C CA . LEU A 1 103 ? -4.886 8.870 7.615 1.00 90.81 103 LEU A CA 1
ATOM 860 C C . LEU A 1 103 ? -6.177 9.622 7.960 1.00 90.81 103 LEU A C 1
ATOM 862 O O . LEU A 1 103 ? -6.195 10.356 8.940 1.00 90.81 103 LEU A O 1
ATOM 866 N N . HIS A 1 104 ? -7.249 9.439 7.187 1.00 86.44 104 HIS A N 1
ATOM 867 C CA . HIS A 1 104 ? -8.515 10.132 7.415 1.00 86.44 104 HIS A CA 1
ATOM 868 C C . HIS A 1 104 ? -9.445 9.425 8.413 1.00 86.44 104 HIS A C 1
ATOM 870 O O . HIS A 1 104 ? -10.043 10.091 9.251 1.00 86.44 104 HIS A O 1
ATOM 876 N N . PHE A 1 105 ? -9.572 8.097 8.330 1.00 86.06 105 PHE A N 1
ATOM 877 C CA . PHE A 1 105 ? -10.529 7.316 9.128 1.00 86.06 105 PHE A CA 1
ATOM 878 C C . PHE A 1 105 ? -9.885 6.460 10.224 1.00 86.06 105 PHE A C 1
ATOM 880 O O . PHE A 1 105 ? -10.593 5.995 11.108 1.00 86.06 105 PHE A O 1
ATOM 887 N N . GLY A 1 106 ? -8.573 6.236 10.154 1.00 90.62 106 GLY A N 1
ATOM 888 C CA . GLY A 1 106 ? -7.760 5.532 11.140 1.00 90.62 106 GLY A CA 1
ATOM 889 C C . GLY A 1 106 ? -7.906 4.006 11.173 1.00 90.62 106 GLY A C 1
ATOM 890 O O . GLY A 1 106 ? -8.090 3.343 10.149 1.00 90.62 106 GLY A O 1
ATOM 891 N N . ALA A 1 107 ? -7.791 3.435 12.370 1.00 91.94 107 ALA A N 1
ATOM 892 C CA . ALA A 1 107 ? -7.850 2.012 12.692 1.00 91.94 107 ALA A CA 1
ATOM 893 C C . ALA A 1 107 ? -9.056 1.241 12.103 1.00 91.94 107 ALA A C 1
ATOM 895 O O . ALA A 1 107 ? -8.856 0.100 11.679 1.00 91.94 107 ALA A O 1
ATOM 896 N N . PRO A 1 108 ? -10.275 1.806 11.974 1.00 89.56 108 PRO A N 1
ATOM 897 C CA . PRO A 1 108 ? -11.396 1.140 11.299 1.00 89.56 108 PRO A CA 1
ATOM 898 C C . PRO A 1 108 ? -11.065 0.617 9.892 1.00 89.56 108 PRO A C 1
ATOM 900 O O . PRO A 1 108 ? -11.551 -0.436 9.478 1.00 89.56 108 PRO A O 1
ATOM 903 N N . VAL A 1 109 ? -10.184 1.305 9.160 1.00 91.00 109 VAL A N 1
ATOM 904 C CA . VAL A 1 109 ? -9.749 0.915 7.805 1.00 91.00 109 VAL A CA 1
ATOM 905 C C . VAL A 1 109 ? -9.034 -0.438 7.805 1.00 91.00 109 VAL A C 1
ATOM 907 O O . VAL A 1 109 ? -9.109 -1.211 6.843 1.00 91.00 109 VAL A O 1
ATOM 910 N N . LEU A 1 110 ? -8.349 -0.756 8.902 1.00 90.88 110 LEU A N 1
ATOM 911 C CA . LEU A 1 110 ? -7.626 -2.010 9.067 1.00 90.88 110 LEU A CA 1
ATOM 912 C C . LEU A 1 110 ? -8.593 -3.188 9.254 1.00 90.88 110 LEU A C 1
ATOM 914 O O . LEU A 1 110 ? -8.358 -4.248 8.671 1.00 90.88 110 LEU A O 1
ATOM 918 N N . LEU A 1 111 ? -9.719 -2.969 9.943 1.00 85.88 111 LEU A N 1
ATOM 919 C CA . LEU A 1 111 ? -10.780 -3.963 10.166 1.00 85.88 111 LEU A CA 1
ATOM 920 C C . LEU A 1 111 ? -11.599 -4.268 8.897 1.00 85.88 111 LEU A C 1
ATOM 922 O O . LEU A 1 111 ? -12.051 -5.395 8.700 1.00 85.88 111 LEU A O 1
ATOM 926 N N . ASP A 1 112 ? -11.782 -3.291 8.007 1.00 83.25 112 ASP A N 1
ATOM 927 C CA . ASP A 1 112 ? -12.695 -3.422 6.865 1.00 83.25 112 ASP A CA 1
ATOM 928 C C . ASP A 1 112 ? -12.047 -4.108 5.650 1.00 83.25 112 ASP A C 1
ATOM 930 O O . ASP A 1 112 ? -11.137 -3.585 5.005 1.00 83.25 112 ASP A O 1
ATOM 934 N N . SER A 1 113 ? -12.545 -5.287 5.282 1.00 78.56 113 SER A N 1
ATOM 935 C CA . SER A 1 113 ? -12.054 -6.062 4.133 1.00 78.56 113 SER A CA 1
ATOM 936 C C . SER A 1 113 ? -12.147 -5.358 2.767 1.00 78.56 113 SER A C 1
ATOM 938 O O . SER A 1 113 ? -11.413 -5.727 1.847 1.00 78.56 113 SER A O 1
ATOM 940 N N . HIS A 1 114 ? -13.013 -4.353 2.618 1.00 79.94 114 HIS A N 1
ATOM 941 C CA . HIS A 1 114 ? -13.189 -3.611 1.375 1.00 79.94 114 HIS A CA 1
ATOM 942 C C . HIS A 1 114 ? -11.954 -2.773 1.034 1.00 79.94 114 HIS A C 1
ATOM 944 O O . HIS A 1 114 ? -11.542 -2.730 -0.129 1.00 79.94 114 HIS A O 1
ATOM 950 N N . TRP A 1 115 ? -11.314 -2.174 2.041 1.00 80.12 115 TRP A N 1
ATOM 951 C CA . TRP A 1 115 ? -10.121 -1.341 1.884 1.00 80.12 115 TRP A CA 1
ATOM 952 C C . TRP A 1 115 ? -8.853 -2.190 1.744 1.00 80.12 115 TRP A C 1
ATOM 954 O O . TRP A 1 115 ? -7.992 -2.221 2.621 1.00 80.12 115 TRP A O 1
ATOM 964 N N . CYS A 1 116 ? -8.735 -2.909 0.629 1.00 79.00 116 CYS A N 1
ATOM 965 C CA . CYS A 1 116 ? -7.552 -3.694 0.280 1.00 79.00 116 CYS A CA 1
ATOM 966 C C . CYS A 1 116 ? -6.993 -3.308 -1.096 1.00 79.00 116 CYS A C 1
ATOM 968 O O . CYS A 1 116 ? -7.681 -2.733 -1.941 1.00 79.00 116 CYS A O 1
ATOM 970 N N . ILE A 1 117 ? -5.720 -3.645 -1.326 1.00 81.88 117 ILE A N 1
ATOM 971 C CA . ILE A 1 117 ? -4.969 -3.268 -2.534 1.00 81.88 117 ILE A CA 1
ATOM 972 C C . ILE A 1 117 ? -5.683 -3.708 -3.813 1.00 81.88 117 ILE A C 1
ATOM 974 O O . ILE A 1 117 ? -5.801 -2.913 -4.743 1.00 81.88 117 ILE A O 1
ATOM 978 N N . SER A 1 118 ? -6.206 -4.938 -3.847 1.00 81.19 118 SER A N 1
ATOM 979 C CA . SER A 1 118 ? -6.911 -5.482 -5.013 1.00 81.19 118 SER A CA 1
ATOM 980 C C . SER A 1 118 ? -8.116 -4.631 -5.411 1.00 81.19 118 SER A C 1
ATOM 982 O O . SER A 1 118 ? -8.331 -4.383 -6.596 1.00 81.19 118 SER A O 1
ATOM 984 N N . ASN A 1 119 ? -8.862 -4.125 -4.427 1.00 78.12 119 ASN A N 1
ATOM 985 C CA . ASN A 1 119 ? -10.039 -3.288 -4.658 1.00 78.12 119 ASN A CA 1
ATOM 986 C C . ASN A 1 119 ? -9.653 -1.844 -5.010 1.00 78.12 119 ASN A C 1
ATOM 988 O O . ASN A 1 119 ? -10.365 -1.167 -5.746 1.00 78.12 119 ASN A O 1
ATOM 992 N N . LEU A 1 120 ? -8.505 -1.376 -4.517 1.00 81.19 120 LEU A N 1
ATOM 993 C CA . LEU A 1 120 ? -8.007 -0.017 -4.730 1.00 81.19 120 LEU A CA 1
ATOM 994 C C . LEU A 1 120 ? -7.159 0.143 -6.001 1.00 81.19 120 LEU A C 1
ATOM 996 O O . LEU A 1 120 ? -6.837 1.276 -6.373 1.00 81.19 120 LEU A O 1
ATOM 1000 N N . HIS A 1 121 ? -6.810 -0.955 -6.675 1.00 75.12 121 HIS A N 1
ATOM 1001 C CA . HIS A 1 121 ? -6.017 -0.972 -7.907 1.00 75.12 121 HIS A CA 1
ATOM 1002 C C . HIS A 1 121 ? -6.719 -0.203 -9.038 1.00 75.12 121 HIS A C 1
ATOM 1004 O O . HIS A 1 121 ? -6.156 0.723 -9.635 1.00 75.12 121 HIS A O 1
ATOM 1010 N N . ASN A 1 122 ? -8.004 -0.493 -9.252 1.00 66.19 122 ASN A N 1
ATOM 1011 C CA . ASN A 1 122 ? -8.843 0.174 -10.245 1.00 66.19 122 ASN A CA 1
ATOM 1012 C C . ASN A 1 122 ? -9.533 1.374 -9.605 1.00 66.19 122 ASN A C 1
ATOM 1014 O O . ASN A 1 122 ? -10.724 1.356 -9.311 1.00 66.19 122 ASN A O 1
ATOM 1018 N N . GLY A 1 123 ? -8.753 2.416 -9.334 1.00 60.25 123 GLY A N 1
ATOM 1019 C CA . GLY A 1 123 ? -9.304 3.640 -8.769 1.00 60.25 123 GLY A CA 1
ATOM 1020 C C . GLY A 1 123 ? -10.441 4.171 -9.613 1.00 60.25 123 GLY A C 1
ATOM 1021 O O . GLY A 1 123 ? -10.303 4.313 -10.827 1.00 60.25 123 GLY A O 1
ATOM 1022 N N . THR A 1 124 ? -11.540 4.515 -8.960 1.00 58.78 124 THR A N 1
ATOM 1023 C CA . THR A 1 124 ? -12.589 5.280 -9.613 1.00 58.78 124 THR A CA 1
ATOM 1024 C C . THR A 1 124 ? -12.017 6.653 -9.977 1.00 58.78 124 THR A C 1
ATOM 1026 O O . THR A 1 124 ? -11.280 7.260 -9.194 1.00 58.78 124 THR A O 1
ATOM 1029 N N . HIS A 1 125 ? -12.339 7.169 -11.167 1.00 59.97 125 HIS A N 1
ATOM 1030 C CA . HIS A 1 125 ? -11.933 8.526 -11.573 1.00 59.97 125 HIS A CA 1
ATOM 1031 C C . HIS A 1 125 ? -12.417 9.599 -10.585 1.00 59.97 125 HIS A C 1
ATOM 1033 O O . HIS A 1 125 ? -11.813 10.661 -10.475 1.00 59.97 125 HIS A O 1
ATOM 1039 N N . ASN A 1 126 ? -13.451 9.273 -9.810 1.00 65.81 126 ASN A N 1
ATOM 1040 C CA . ASN A 1 126 ? -14.043 10.136 -8.803 1.00 65.81 126 ASN A CA 1
ATOM 1041 C C . ASN A 1 126 ? -13.489 9.902 -7.397 1.00 65.81 126 ASN A C 1
ATOM 1043 O O . ASN A 1 126 ? -13.963 10.555 -6.481 1.00 65.81 126 ASN A O 1
ATOM 1047 N N . PHE A 1 127 ? -12.518 9.006 -7.184 1.00 67.38 127 PHE A N 1
ATOM 1048 C CA . PHE A 1 127 ? -12.019 8.720 -5.836 1.00 67.38 127 PHE A CA 1
ATOM 1049 C C . PHE A 1 127 ? -11.442 9.969 -5.168 1.00 67.38 127 PHE A C 1
ATOM 1051 O O . PHE A 1 127 ? -11.767 10.240 -4.022 1.00 67.38 127 PHE A O 1
ATOM 1058 N N . ALA A 1 128 ? -10.640 10.760 -5.889 1.00 65.25 128 ALA A N 1
ATOM 1059 C CA . ALA A 1 128 ? -10.097 12.008 -5.354 1.00 65.25 128 ALA A CA 1
ATOM 1060 C C . ALA A 1 128 ? -11.215 13.004 -5.006 1.00 65.25 128 ALA A C 1
ATOM 1062 O O . ALA A 1 128 ? -11.187 13.614 -3.945 1.00 65.25 128 ALA A O 1
ATOM 1063 N N . THR A 1 129 ? -12.234 13.116 -5.863 1.00 71.88 129 THR A N 1
ATOM 1064 C CA . THR A 1 129 ? -13.403 13.974 -5.631 1.00 71.88 129 THR A CA 1
ATOM 1065 C C . THR A 1 129 ? -14.233 13.499 -4.443 1.00 71.88 129 THR A C 1
ATOM 1067 O O . THR A 1 129 ? -14.585 14.303 -3.593 1.00 71.88 129 THR A O 1
ATOM 1070 N N . LEU A 1 130 ? -14.526 12.201 -4.357 1.00 68.19 130 LEU A N 1
ATOM 1071 C CA . LEU A 1 130 ? -15.286 11.597 -3.268 1.00 68.19 130 LEU A CA 1
ATOM 1072 C C . LEU A 1 130 ? -14.529 11.714 -1.949 1.00 68.19 130 LEU A C 1
ATOM 1074 O O . LEU A 1 130 ? -15.122 12.094 -0.952 1.00 68.19 130 LEU A O 1
ATOM 1078 N N . LEU A 1 131 ? -13.227 11.430 -1.949 1.00 68.69 131 LEU A N 1
ATOM 1079 C CA . LEU A 1 131 ? -12.384 11.586 -0.772 1.00 68.69 131 LEU A CA 1
ATOM 1080 C C . LEU A 1 131 ? -12.341 13.049 -0.332 1.00 68.69 131 LEU A C 1
ATOM 1082 O O . LEU A 1 131 ? -12.527 13.316 0.845 1.00 68.69 131 LEU A O 1
ATOM 1086 N N . ASN A 1 132 ? -12.179 13.994 -1.261 1.00 69.75 132 ASN A N 1
ATOM 1087 C CA . ASN A 1 132 ? -12.245 15.418 -0.939 1.00 69.75 132 ASN A CA 1
ATOM 1088 C C . ASN A 1 132 ? -13.613 15.801 -0.372 1.00 69.75 132 ASN A C 1
ATOM 1090 O O . ASN A 1 132 ? -13.657 16.498 0.630 1.00 69.75 132 ASN A O 1
ATOM 1094 N N . LEU A 1 133 ? -14.714 15.313 -0.951 1.00 71.81 133 LEU A N 1
ATOM 1095 C CA . LEU A 1 133 ? -16.062 15.549 -0.431 1.00 71.81 133 LEU A CA 1
ATOM 1096 C C . LEU A 1 133 ? -16.249 14.955 0.966 1.00 71.81 133 LEU A C 1
ATOM 1098 O O . LEU A 1 133 ? -16.891 15.587 1.797 1.00 71.81 133 LEU A O 1
ATOM 1102 N N . LEU A 1 134 ? -15.709 13.767 1.233 1.00 67.38 134 LEU A N 1
ATOM 1103 C CA . LEU A 1 134 ? -15.725 13.169 2.565 1.00 67.38 134 LEU A CA 1
ATOM 1104 C C . LEU A 1 134 ? -14.918 14.042 3.527 1.00 67.38 134 LEU A C 1
ATOM 1106 O O . LEU A 1 134 ? -15.469 14.478 4.528 1.00 67.38 134 LEU A O 1
ATOM 1110 N N . ILE A 1 135 ? -13.686 14.416 3.177 1.00 64.50 135 ILE A N 1
ATOM 1111 C CA . ILE A 1 135 ? -12.839 15.294 3.997 1.00 64.50 135 ILE A CA 1
ATOM 1112 C C . ILE A 1 135 ? -13.541 16.624 4.303 1.00 64.50 135 ILE A C 1
ATOM 1114 O O . ILE A 1 135 ? -13.546 17.050 5.452 1.00 64.50 135 ILE A O 1
ATOM 1118 N N . THR A 1 136 ? -14.160 17.270 3.310 1.00 66.75 136 THR A N 1
ATOM 1119 C CA . THR A 1 136 ? -14.776 18.596 3.476 1.00 66.75 136 THR A CA 1
ATOM 1120 C C . THR A 1 136 ? -16.134 18.569 4.172 1.00 66.75 136 THR A C 1
ATOM 1122 O O . THR A 1 136 ? -16.502 19.559 4.794 1.00 66.75 136 THR A O 1
ATOM 1125 N N . ASN A 1 137 ? -16.906 17.486 4.026 1.00 62.31 137 ASN A N 1
ATOM 1126 C CA . ASN A 1 137 ? -18.262 17.382 4.584 1.00 62.31 137 ASN A CA 1
ATOM 1127 C C . ASN A 1 137 ? -18.320 16.570 5.884 1.00 62.31 137 ASN A C 1
ATOM 1129 O O . ASN A 1 137 ? -19.388 16.472 6.487 1.00 62.31 137 ASN A O 1
ATOM 1133 N N . THR A 1 138 ? -17.205 15.983 6.323 1.00 58.19 138 THR A N 1
ATOM 1134 C CA . THR A 1 138 ? -17.121 15.392 7.659 1.00 58.19 138 THR A CA 1
ATOM 1135 C C . THR A 1 138 ? -17.213 16.532 8.679 1.00 58.19 138 THR A C 1
ATOM 1137 O O . THR A 1 138 ? -16.404 17.459 8.607 1.00 58.19 138 THR A O 1
ATOM 1140 N N . PRO A 1 139 ? -18.190 16.527 9.606 1.00 52.00 139 PRO A N 1
ATOM 1141 C CA . PRO A 1 139 ? -18.367 17.624 10.548 1.00 52.00 139 PRO A CA 1
ATOM 1142 C C . PRO A 1 139 ? -17.098 17.828 11.381 1.00 52.00 139 PRO A C 1
ATOM 1144 O O . PRO A 1 139 ? -16.727 16.971 12.181 1.00 52.00 139 PRO A O 1
ATOM 1147 N N . HIS A 1 140 ? -16.445 18.981 11.226 1.00 49.59 140 HIS A N 1
ATOM 1148 C CA . HIS A 1 140 ? -15.468 19.455 12.200 1.00 49.59 140 HIS A CA 1
ATOM 1149 C C . HIS A 1 140 ? -16.241 19.863 13.456 1.00 49.59 140 HIS A C 1
ATOM 1151 O O . HIS A 1 140 ? -16.715 20.993 13.572 1.00 49.59 140 HIS A O 1
ATOM 1157 N N . VAL A 1 141 ? -16.446 18.925 14.378 1.00 50.50 141 VAL A N 1
ATOM 1158 C CA . VAL A 1 141 ? -17.018 19.252 15.685 1.00 50.50 141 VAL A CA 1
ATOM 1159 C C . VAL A 1 141 ? -15.989 20.115 16.414 1.00 50.50 141 VAL A C 1
ATOM 1161 O O . VAL A 1 141 ? -14.954 19.619 16.846 1.00 50.50 141 VAL A O 1
ATOM 1164 N N . ASN A 1 142 ? -16.248 21.421 16.507 1.00 43.53 142 ASN A N 1
ATOM 1165 C CA . ASN A 1 142 ? -15.484 22.313 17.372 1.00 43.53 142 ASN A CA 1
ATOM 1166 C C . ASN A 1 142 ? -15.767 21.913 18.832 1.00 43.53 142 ASN A C 1
ATOM 1168 O O . ASN A 1 142 ? -16.913 22.053 19.271 1.00 43.53 142 ASN A O 1
ATOM 1172 N N . PRO A 1 143 ? -14.765 21.455 19.603 1.00 47.31 143 PRO A N 1
ATOM 1173 C CA . PRO A 1 143 ? -14.976 20.950 20.963 1.00 47.31 143 PRO A CA 1
ATOM 1174 C C . PRO A 1 143 ? -15.360 22.043 21.978 1.00 47.31 143 PRO A C 1
ATOM 1176 O O . PRO A 1 143 ? -15.603 21.751 23.143 1.00 47.31 143 PRO A O 1
ATOM 1179 N N . SER A 1 144 ? -15.442 23.311 21.572 1.00 44.38 144 SER A N 1
ATOM 1180 C CA . SER A 1 144 ? -15.569 24.450 22.486 1.00 44.38 144 SER A CA 1
ATOM 1181 C C . SER A 1 144 ? -16.995 24.860 22.873 1.00 44.38 144 SER A C 1
ATOM 1183 O O . SER A 1 144 ? -17.132 25.668 23.784 1.00 44.38 144 SER A O 1
ATOM 1185 N N . ASN A 1 145 ? -18.054 24.307 22.264 1.00 45.19 145 ASN A N 1
ATOM 1186 C CA . ASN A 1 145 ? -19.441 24.726 22.560 1.00 45.19 145 ASN A CA 1
ATOM 1187 C C . ASN A 1 145 ? -20.363 23.612 23.080 1.00 45.19 145 ASN A C 1
ATOM 1189 O O . ASN A 1 145 ? -21.567 23.821 23.222 1.00 45.19 145 ASN A O 1
ATOM 1193 N N . SER A 1 146 ? -19.825 22.433 23.379 1.00 43.97 146 SER A N 1
ATOM 1194 C CA . SER A 1 146 ? -20.609 21.315 23.894 1.00 43.97 146 SER A CA 1
ATOM 1195 C C . SER A 1 146 ? -20.408 21.187 25.401 1.00 43.97 146 SER A C 1
ATOM 1197 O O . SER A 1 146 ? -19.558 20.439 25.875 1.00 43.97 146 SER A O 1
ATOM 1199 N N . THR A 1 147 ? -21.251 21.870 26.166 1.00 45.00 147 THR A N 1
ATOM 1200 C CA . THR A 1 147 ? -21.391 21.709 27.621 1.00 45.00 147 THR A CA 1
ATOM 1201 C C . THR A 1 147 ? -21.897 20.319 28.047 1.00 45.00 147 THR A C 1
ATOM 1203 O O . THR A 1 147 ? -22.147 20.122 29.228 1.00 45.00 147 THR A O 1
ATOM 1206 N N . ASN A 1 148 ? -22.025 19.350 27.128 1.00 44.88 148 ASN A N 1
ATOM 1207 C CA . ASN A 1 148 ? -22.362 17.947 27.390 1.00 44.88 148 ASN A CA 1
ATOM 1208 C C . ASN A 1 148 ? -21.639 17.019 26.392 1.00 44.88 148 ASN A C 1
ATOM 1210 O O . ASN A 1 148 ? -22.000 16.981 25.221 1.00 44.88 148 ASN A O 1
ATOM 1214 N N . GLY A 1 149 ? -20.628 16.283 26.868 1.00 47.59 149 GLY A N 1
ATOM 1215 C CA . GLY A 1 149 ? -19.702 15.434 26.104 1.00 47.59 149 GLY A CA 1
ATOM 1216 C C . GLY A 1 149 ? -20.305 14.637 24.945 1.00 47.59 149 GLY A C 1
ATOM 1217 O O . GLY A 1 149 ? -20.780 13.518 25.122 1.00 47.59 149 GLY A O 1
ATOM 1218 N N . THR A 1 150 ? -20.220 15.199 23.741 1.00 47.25 150 THR A N 1
ATOM 1219 C CA . THR A 1 150 ? -20.494 14.470 22.504 1.00 47.25 150 THR A CA 1
ATOM 1220 C C . THR A 1 150 ? -19.146 14.169 21.867 1.00 47.25 150 THR A C 1
ATOM 1222 O O . THR A 1 150 ? -18.624 14.981 21.108 1.00 47.25 150 THR A O 1
ATOM 1225 N N . GLN A 1 151 ? -18.564 13.035 22.254 1.00 53.06 151 GLN A N 1
ATOM 1226 C CA . GLN A 1 151 ? -17.353 12.491 21.643 1.00 53.06 151 GLN A CA 1
ATOM 1227 C C . GLN A 1 151 ? -17.530 12.486 20.115 1.00 53.06 151 GLN A C 1
ATOM 1229 O O . GLN A 1 151 ? -18.576 12.059 19.609 1.00 53.06 151 GLN A O 1
ATOM 1234 N N . ASN A 1 152 ? -16.551 13.001 19.370 1.00 66.12 152 ASN A N 1
ATOM 1235 C CA . ASN A 1 152 ? -16.533 12.947 17.915 1.00 66.12 152 ASN A CA 1
ATOM 1236 C C . ASN A 1 152 ? -16.726 11.483 17.504 1.00 66.12 152 ASN A C 1
ATOM 1238 O O . ASN A 1 152 ? -15.974 10.600 17.922 1.00 66.12 152 ASN A O 1
ATOM 1242 N N . CYS A 1 153 ? -17.752 11.210 16.696 1.00 71.12 153 CYS A N 1
ATOM 1243 C CA . CYS A 1 153 ? -18.110 9.849 16.310 1.00 71.12 153 CYS A CA 1
ATOM 1244 C C . CYS A 1 153 ? -16.937 9.102 15.658 1.00 71.12 153 CYS A C 1
ATOM 1246 O O . CYS A 1 153 ? -16.804 7.897 15.858 1.00 71.12 153 CYS A O 1
ATOM 1248 N N . LEU A 1 154 ? -16.049 9.808 14.949 1.00 76.19 154 LEU A N 1
ATOM 1249 C CA . LEU A 1 154 ? -14.834 9.222 14.384 1.00 76.19 154 LEU A CA 1
ATOM 1250 C C . LEU A 1 154 ? -13.790 8.886 15.451 1.00 76.19 154 LEU A C 1
ATOM 1252 O O . LEU A 1 154 ? -13.183 7.824 15.365 1.00 76.19 154 LEU A O 1
ATOM 1256 N N . SER A 1 155 ? -13.615 9.728 16.469 1.00 80.25 155 SER A N 1
ATOM 1257 C CA . SER A 1 155 ? -12.693 9.475 17.583 1.00 80.25 155 SER A CA 1
ATOM 1258 C C . SER A 1 155 ? -13.153 8.286 18.437 1.00 80.25 155 SER A C 1
ATOM 1260 O O . SER A 1 155 ? -12.348 7.410 18.745 1.00 80.25 155 SER A O 1
ATOM 1262 N N . ALA A 1 156 ? -14.458 8.171 18.721 1.00 78.00 156 ALA A N 1
ATOM 1263 C CA . ALA A 1 156 ? -15.021 7.001 19.409 1.00 78.00 156 ALA A CA 1
ATOM 1264 C C . ALA A 1 156 ? -14.811 5.703 18.608 1.00 78.00 156 ALA A C 1
ATOM 1266 O O . ALA A 1 156 ? -14.415 4.665 19.145 1.00 78.00 156 ALA A O 1
ATOM 1267 N N . VAL A 1 157 ? -15.073 5.758 17.298 1.00 82.81 157 VAL A N 1
ATOM 1268 C CA . VAL A 1 157 ? -14.925 4.610 16.394 1.00 82.81 157 VAL A CA 1
ATOM 1269 C C . VAL A 1 157 ? -13.452 4.225 16.226 1.00 82.81 157 VAL A C 1
ATOM 1271 O O . VAL A 1 157 ? -13.143 3.032 16.198 1.00 82.81 157 VAL A O 1
ATOM 1274 N N . GLN A 1 158 ? -12.543 5.201 16.182 1.00 87.81 158 GLN A N 1
ATOM 1275 C CA . GLN A 1 158 ? -11.094 5.000 16.194 1.00 87.81 158 GLN A CA 1
ATOM 1276 C C . GLN A 1 158 ? -10.648 4.264 17.458 1.00 87.81 158 GLN A C 1
ATOM 1278 O O . GLN A 1 158 ? -9.969 3.243 17.365 1.00 87.81 158 GLN A O 1
ATOM 1283 N N . GLU A 1 159 ? -11.049 4.749 18.633 1.00 86.69 159 GLU A N 1
ATOM 1284 C CA . GLU A 1 159 ? -10.671 4.160 19.917 1.00 86.69 159 GLU A CA 1
ATOM 1285 C C . GLU A 1 159 ? -11.181 2.716 20.046 1.00 86.69 159 GLU A C 1
ATOM 1287 O O . GLU A 1 159 ? -10.412 1.803 20.356 1.00 86.69 159 GLU A O 1
ATOM 1292 N N . GLY A 1 160 ? -12.463 2.488 19.740 1.00 84.19 160 GLY A N 1
ATOM 1293 C CA . GLY A 1 160 ? -13.063 1.153 19.770 1.00 84.19 160 GLY A CA 1
ATOM 1294 C C . GLY A 1 160 ? -12.409 0.188 18.779 1.00 84.19 160 GLY A C 1
ATOM 1295 O O . GLY A 1 160 ? -12.137 -0.964 19.118 1.00 84.19 160 GLY A O 1
ATOM 1296 N N . SER A 1 161 ? -12.094 0.665 17.572 1.00 89.19 161 SER A N 1
ATOM 1297 C CA . SER A 1 161 ? -11.430 -0.141 16.542 1.00 89.19 161 SER A CA 1
ATOM 1298 C C . SER A 1 161 ? -9.997 -0.496 16.921 1.00 89.19 161 SER A C 1
ATOM 1300 O O . SER A 1 161 ? -9.584 -1.637 16.726 1.00 89.19 161 SER A O 1
ATOM 1302 N N . THR A 1 162 ? -9.252 0.447 17.501 1.00 91.69 162 THR A N 1
ATOM 1303 C CA . THR A 1 162 ? -7.896 0.209 18.009 1.00 91.69 162 THR A CA 1
ATOM 1304 C C . THR A 1 162 ? -7.900 -0.847 19.110 1.00 91.69 162 THR A C 1
ATOM 1306 O O . THR A 1 162 ? -7.146 -1.815 19.018 1.00 91.69 162 THR A O 1
ATOM 1309 N N . LYS A 1 163 ? -8.793 -0.724 20.104 1.00 90.00 163 LYS A N 1
ATOM 1310 C CA . LYS A 1 163 ? -8.935 -1.723 21.178 1.00 90.00 163 LYS A CA 1
ATOM 1311 C C . LYS A 1 163 ? -9.244 -3.108 20.614 1.00 90.00 163 LYS A C 1
ATOM 1313 O O . LYS A 1 163 ? -8.552 -4.066 20.941 1.00 90.00 163 LYS A O 1
ATOM 1318 N N . LEU A 1 164 ? -10.217 -3.203 19.705 1.00 89.19 164 LEU A N 1
ATOM 1319 C CA . LEU A 1 164 ? -10.586 -4.470 19.074 1.00 89.19 164 LEU A CA 1
ATOM 1320 C C . LEU A 1 164 ? -9.425 -5.087 18.279 1.00 89.19 164 LEU A C 1
ATOM 1322 O O . LEU A 1 164 ? -9.204 -6.293 18.352 1.00 89.19 164 LEU A O 1
ATOM 1326 N N . LEU A 1 165 ? -8.674 -4.284 17.522 1.00 90.88 165 LEU A N 1
ATOM 1327 C CA . LEU A 1 165 ? -7.517 -4.768 16.767 1.00 90.88 165 LEU A CA 1
ATOM 1328 C C . LEU A 1 165 ? -6.424 -5.319 17.686 1.00 90.88 165 LEU A C 1
ATOM 1330 O O . LEU A 1 165 ? -5.890 -6.389 17.403 1.00 90.88 165 LEU A O 1
ATOM 1334 N N . LEU A 1 166 ? -6.129 -4.627 18.787 1.00 91.81 166 LEU A N 1
ATOM 1335 C CA . LEU A 1 166 ? -5.159 -5.075 19.786 1.00 91.81 166 LEU A CA 1
ATOM 1336 C C . LEU A 1 166 ? -5.632 -6.348 20.502 1.00 91.81 166 LEU A C 1
ATOM 1338 O O . LEU A 1 166 ? -4.850 -7.279 20.677 1.00 91.81 166 LEU A O 1
ATOM 1342 N N . GLU A 1 167 ? -6.921 -6.459 20.833 1.00 88.19 167 GLU A N 1
ATOM 1343 C CA . GLU A 1 167 ? -7.498 -7.695 21.376 1.00 88.19 167 GLU A CA 1
ATOM 1344 C C . GLU A 1 167 ? -7.387 -8.869 20.396 1.00 88.19 167 GLU A C 1
ATOM 1346 O O . GLU A 1 167 ? -7.046 -9.982 20.801 1.00 88.19 167 GLU A O 1
ATOM 1351 N N . ILE A 1 168 ? -7.668 -8.638 19.108 1.00 85.06 168 ILE A N 1
ATOM 1352 C CA . ILE A 1 168 ? -7.503 -9.654 18.063 1.00 85.06 168 ILE A CA 1
ATOM 1353 C C . ILE A 1 168 ? -6.031 -10.051 17.957 1.00 85.06 168 ILE A C 1
ATOM 1355 O O . ILE A 1 168 ? -5.736 -11.243 17.918 1.00 85.06 168 ILE A O 1
ATOM 1359 N N . ALA A 1 169 ? -5.115 -9.084 17.943 1.00 87.81 169 ALA A N 1
ATOM 1360 C CA . ALA A 1 169 ? -3.690 -9.353 17.817 1.00 87.81 169 ALA A CA 1
ATOM 1361 C C . ALA A 1 169 ? -3.150 -10.154 19.009 1.00 87.81 169 ALA A C 1
ATOM 1363 O O . ALA A 1 169 ? -2.453 -11.141 18.800 1.00 87.81 169 ALA A O 1
ATOM 1364 N N . ASN A 1 170 ? -3.578 -9.827 20.231 1.00 87.12 170 ASN A N 1
ATOM 1365 C CA . ASN A 1 170 ? -3.226 -10.574 21.440 1.00 87.12 170 ASN A CA 1
ATOM 1366 C C . ASN A 1 170 ? -3.717 -12.036 21.405 1.00 87.12 170 ASN A C 1
ATOM 1368 O O . ASN A 1 170 ? -3.118 -12.917 22.015 1.00 87.12 170 ASN A O 1
ATOM 1372 N N . ARG A 1 171 ? -4.812 -12.321 20.683 1.00 85.75 171 ARG A N 1
ATOM 1373 C CA . ARG A 1 171 ? -5.302 -13.696 20.466 1.00 85.75 171 ARG A CA 1
ATOM 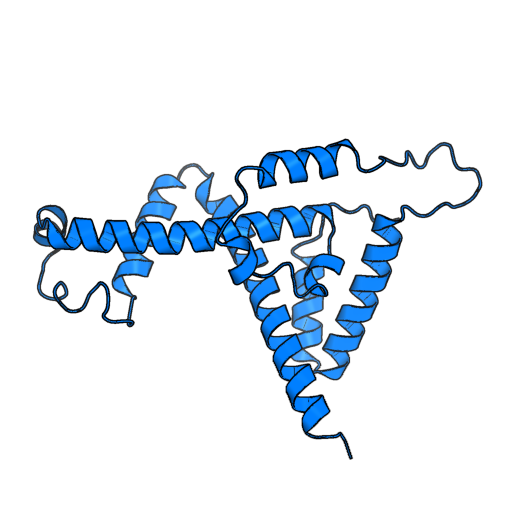1374 C C . ARG A 1 171 ? -4.536 -14.456 19.384 1.00 85.75 171 ARG A C 1
ATOM 1376 O O . ARG A 1 171 ? -4.662 -15.678 19.338 1.00 85.75 171 ARG A O 1
ATOM 1383 N N . VAL A 1 172 ? -3.820 -13.759 18.499 1.00 85.12 172 VAL A N 1
ATOM 1384 C CA . VAL A 1 172 ? -2.936 -14.377 17.502 1.00 85.12 172 VAL A CA 1
ATOM 1385 C C . VAL A 1 172 ? -1.653 -14.804 18.204 1.00 85.12 172 VAL A C 1
ATOM 1387 O O . VAL A 1 172 ? -1.447 -15.999 18.396 1.00 85.12 172 VAL A O 1
ATOM 1390 N N . ASP A 1 173 ? -0.840 -13.832 18.621 1.00 87.38 173 ASP A N 1
ATOM 1391 C CA . ASP A 1 173 ? 0.352 -14.013 19.448 1.00 87.38 173 ASP A CA 1
ATOM 1392 C C . ASP A 1 173 ? 0.922 -12.648 19.896 1.00 87.38 173 ASP A C 1
ATOM 1394 O O . ASP A 1 173 ? 0.544 -11.584 19.398 1.00 87.38 173 ASP A O 1
ATOM 1398 N N . GLU A 1 174 ? 1.865 -12.684 20.839 1.00 92.00 174 GLU A N 1
ATOM 1399 C CA . GLU A 1 174 ? 2.543 -11.499 21.382 1.00 92.00 174 GLU A CA 1
ATOM 1400 C C . GLU A 1 174 ? 3.383 -10.751 20.330 1.00 92.00 174 GLU A C 1
ATOM 1402 O O . GLU A 1 174 ? 3.502 -9.527 20.371 1.00 92.00 174 GLU A O 1
ATOM 1407 N N . THR A 1 175 ? 3.942 -11.460 19.344 1.00 92.06 175 THR A N 1
ATOM 1408 C CA . THR A 1 175 ? 4.786 -10.840 18.310 1.00 92.06 175 THR A CA 1
ATOM 1409 C C . THR A 1 175 ? 3.946 -9.948 17.400 1.00 92.06 175 THR A C 1
ATOM 1411 O O . THR A 1 175 ? 4.330 -8.818 17.099 1.00 92.06 175 THR A O 1
ATOM 1414 N N . PHE A 1 176 ? 2.776 -10.433 16.986 1.00 90.31 176 PHE A N 1
ATOM 1415 C CA . PHE A 1 176 ? 1.836 -9.701 16.155 1.00 90.31 176 PHE A CA 1
ATOM 1416 C C . PHE A 1 176 ? 1.174 -8.550 16.919 1.00 90.31 176 PHE A C 1
ATOM 1418 O O . PHE A 1 176 ? 0.976 -7.481 16.342 1.00 90.31 176 PHE A O 1
ATOM 1425 N N . PHE A 1 177 ? 0.893 -8.734 18.214 1.00 92.69 177 PHE A N 1
ATOM 1426 C CA . PHE A 1 177 ? 0.452 -7.652 19.097 1.00 92.69 177 PHE A CA 1
ATOM 1427 C C . PHE A 1 177 ? 1.461 -6.500 19.126 1.00 92.69 177 PHE A C 1
ATOM 1429 O O . PHE A 1 177 ? 1.112 -5.383 18.747 1.00 92.69 177 PHE A O 1
ATOM 1436 N N . ASN A 1 178 ? 2.719 -6.785 19.475 1.00 94.62 178 ASN A N 1
ATOM 1437 C CA . ASN A 1 178 ? 3.778 -5.774 19.554 1.00 94.62 178 ASN A CA 1
ATOM 1438 C C . ASN A 1 178 ? 4.012 -5.090 18.199 1.00 94.62 178 ASN A C 1
ATOM 1440 O O . ASN A 1 178 ? 4.227 -3.882 18.124 1.00 94.62 178 ASN A O 1
ATOM 1444 N N . TYR A 1 179 ? 3.934 -5.853 17.104 1.00 94.31 179 TYR A N 1
ATOM 1445 C CA . TYR A 1 179 ? 4.043 -5.317 15.749 1.00 94.31 179 TYR A CA 1
ATOM 1446 C C . TYR A 1 179 ? 2.907 -4.338 15.407 1.00 94.31 179 TYR A C 1
ATOM 1448 O O . TYR A 1 179 ? 3.159 -3.288 14.809 1.00 94.31 179 TYR A O 1
ATOM 1456 N N . LEU A 1 180 ? 1.663 -4.676 15.761 1.00 94.44 180 LEU A N 1
ATOM 1457 C CA . LEU A 1 180 ? 0.503 -3.817 15.529 1.00 94.44 180 LEU A CA 1
ATOM 1458 C C . LEU A 1 180 ? 0.550 -2.566 16.414 1.00 94.44 180 LEU A C 1
ATOM 1460 O O . LEU A 1 180 ? 0.274 -1.473 15.925 1.00 94.44 180 LEU A O 1
ATOM 1464 N N . GLU A 1 181 ? 0.907 -2.719 17.687 1.00 95.25 181 GLU A N 1
ATOM 1465 C CA . GLU A 1 181 ? 1.040 -1.609 18.631 1.00 95.25 181 GLU A CA 1
ATOM 1466 C C . GLU A 1 181 ? 2.097 -0.605 18.155 1.00 95.25 181 GLU A C 1
ATOM 1468 O O . GLU A 1 181 ? 1.800 0.583 18.024 1.00 95.25 181 GLU A O 1
ATOM 1473 N N . ALA A 1 182 ? 3.286 -1.089 17.780 1.00 95.81 182 ALA A N 1
ATOM 1474 C CA . ALA A 1 182 ? 4.339 -0.253 17.210 1.00 95.81 182 ALA A CA 1
ATOM 1475 C C . ALA A 1 182 ? 3.874 0.459 15.933 1.00 95.81 182 ALA A C 1
ATOM 1477 O O . ALA A 1 182 ? 4.099 1.653 15.770 1.00 95.81 182 ALA A O 1
ATOM 1478 N N . PHE A 1 183 ? 3.157 -0.237 15.043 1.00 96.06 183 PHE A N 1
ATOM 1479 C CA . PHE A 1 183 ? 2.608 0.398 13.846 1.00 96.06 183 PHE A CA 1
ATOM 1480 C C . PHE A 1 183 ? 1.640 1.544 14.174 1.00 96.06 183 PHE A C 1
ATOM 1482 O O . PHE A 1 183 ? 1.739 2.605 13.564 1.00 96.06 183 PHE A O 1
ATOM 1489 N N . LEU A 1 184 ? 0.710 1.345 15.111 1.00 94.38 184 LEU A N 1
ATOM 1490 C CA . LEU A 1 184 ? -0.257 2.379 15.489 1.00 94.38 184 LEU A CA 1
ATOM 1491 C C . LEU A 1 184 ? 0.421 3.592 16.144 1.00 94.38 184 LEU A C 1
ATOM 1493 O O . LEU A 1 184 ? -0.064 4.711 15.978 1.00 94.38 184 LEU A O 1
ATOM 14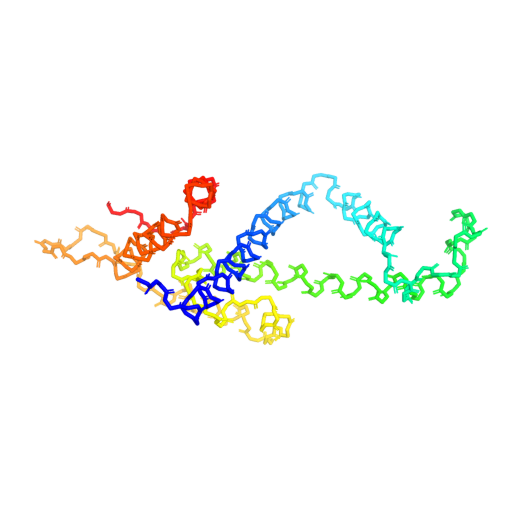97 N N . ALA A 1 185 ? 1.536 3.377 16.848 1.00 93.50 185 ALA A N 1
ATOM 1498 C CA . ALA A 1 185 ? 2.344 4.438 17.444 1.00 93.50 185 ALA A CA 1
ATOM 1499 C C . ALA A 1 185 ? 3.183 5.205 16.403 1.00 93.50 185 ALA A C 1
ATOM 1501 O O . ALA A 1 185 ? 3.191 6.435 16.410 1.00 93.50 185 ALA A O 1
ATOM 1502 N N . ASP A 1 186 ? 3.856 4.492 15.497 1.00 93.81 186 ASP A N 1
ATOM 1503 C CA . ASP A 1 186 ? 4.771 5.073 14.504 1.00 93.81 186 ASP A CA 1
ATOM 1504 C C . ASP A 1 186 ? 4.033 5.730 13.326 1.00 93.81 186 ASP A C 1
ATOM 1506 O O . ASP A 1 186 ? 4.547 6.654 12.693 1.00 93.81 186 ASP A O 1
ATOM 1510 N N . TYR A 1 187 ? 2.820 5.259 13.024 1.00 92.19 187 TYR A N 1
ATOM 1511 C CA . TYR A 1 187 ? 1.996 5.729 11.910 1.00 92.19 187 TYR A CA 1
ATOM 1512 C C . TYR A 1 187 ? 0.609 6.162 12.411 1.00 92.19 187 TYR A C 1
ATOM 1514 O O . TYR A 1 187 ? -0.396 5.526 12.068 1.00 92.19 187 TYR A O 1
ATOM 1522 N N . PRO A 1 188 ? 0.508 7.233 13.218 1.00 91.81 188 PRO A N 1
ATOM 1523 C CA . PRO A 1 188 ? -0.772 7.695 13.736 1.00 91.81 188 PRO A CA 1
ATOM 1524 C C . PRO A 1 188 ? -1.669 8.226 12.608 1.00 91.81 188 PRO A C 1
ATOM 1526 O O . PRO A 1 188 ? -1.211 8.844 11.646 1.00 91.81 188 PRO A O 1
ATOM 1529 N N . SER A 1 189 ? -2.977 7.995 12.727 1.00 89.75 189 SER A N 1
ATOM 1530 C CA . SER A 1 189 ? -3.967 8.641 11.856 1.00 89.75 189 SER A CA 1
ATOM 1531 C C . SER A 1 189 ? -4.153 10.118 12.218 1.00 89.75 189 SER A C 1
ATOM 1533 O O . SER A 1 189 ? -3.856 10.516 13.339 1.00 89.75 189 SER A O 1
ATOM 1535 N N . ASN A 1 190 ? -4.762 10.908 11.329 1.00 86.38 190 ASN A N 1
ATOM 1536 C CA . ASN A 1 190 ? -5.125 12.304 11.609 1.00 86.38 190 ASN A CA 1
ATOM 1537 C C . ASN A 1 190 ? -6.451 12.445 12.381 1.00 86.38 190 ASN 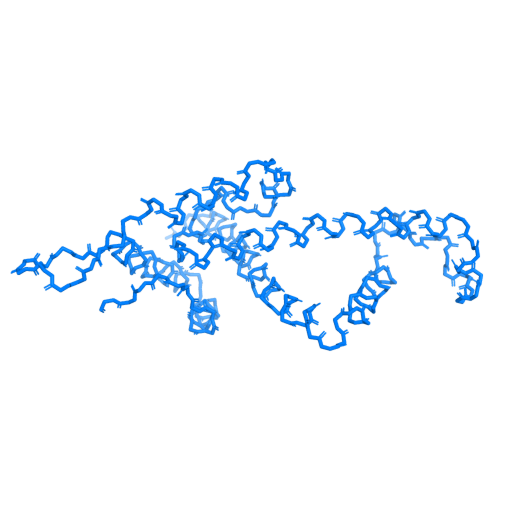A C 1
ATOM 1539 O O . ASN A 1 190 ? -6.922 13.566 12.582 1.00 86.38 190 ASN A O 1
ATOM 1543 N N . VAL A 1 191 ? -7.089 11.333 12.766 1.00 81.06 191 VAL A N 1
ATOM 1544 C CA . VAL A 1 191 ? -8.279 11.363 13.624 1.00 81.06 191 VAL A CA 1
ATOM 1545 C C . VAL A 1 191 ? -7.869 11.922 14.993 1.00 81.06 191 VAL A C 1
ATOM 1547 O O . VAL A 1 191 ? -6.932 11.386 15.585 1.00 81.06 191 VAL A O 1
ATOM 1550 N N . PRO A 1 192 ? -8.530 12.975 15.509 1.00 73.56 192 PRO A N 1
ATOM 1551 C CA . PRO A 1 192 ? -8.184 13.552 16.802 1.00 73.56 192 PRO A CA 1
ATOM 1552 C C . PRO A 1 192 ? -8.336 12.534 17.934 1.00 73.56 192 PRO A C 1
ATOM 1554 O O . PRO A 1 192 ? -9.366 11.859 18.022 1.00 73.56 192 PRO A O 1
ATOM 1557 N N . SER A 1 193 ? -7.340 12.472 18.815 1.00 65.50 193 SER A N 1
ATOM 1558 C CA . SER A 1 193 ? -7.485 11.854 20.133 1.00 65.50 193 SER A CA 1
ATOM 1559 C C . SER A 1 193 ? -8.203 12.838 21.055 1.00 65.50 193 SER A C 1
ATOM 1561 O O . SER A 1 193 ? -7.849 14.020 21.066 1.00 65.50 193 SER A O 1
ATOM 1563 N N . GLU A 1 194 ? -9.213 12.365 21.783 1.00 59.69 194 GLU A N 1
ATOM 1564 C CA . GLU A 1 194 ? -9.865 13.137 22.853 1.00 59.69 194 GLU A CA 1
ATOM 1565 C C . GLU A 1 194 ? -9.149 12.973 24.192 1.00 59.69 194 GLU A C 1
ATOM 1567 O O . GLU A 1 194 ? -8.628 11.862 24.449 1.00 59.69 194 GLU A O 1
#

Secondary structure (DSSP, 8-state):
---HHHHHHHHHHHHHHHHHHHHHHHHHHHHHHHHSTTHHHHHHHHHHHHHHT-TTSTTTTT-TT--HHHHHH-HHHHHHHHHHHHHHHHHHHHHHHHHHHHHHH-THHHH-TTSSHHHHSS--TTHHHHHHHHHHHS----TTS-SS----HHHHHHHHHHHHHHHHHHHH-HHHHHHHHHHHHHS--SSPP-